Protein AF-A0A2D5QPL1-F1 (afdb_monomer)

pLDDT: mean 72.97, std 17.66, range [27.41, 97.31]

Solvent-accessible surface area (backbone atoms only — not comparable to full-atom values): 15697 Å² total; per-residue (Å²): 130,84,44,37,33,40,39,37,25,51,42,36,48,53,77,66,87,83,68,83,78,77,82,96,80,66,104,71,73,82,74,60,81,57,45,68,29,24,60,65,50,52,53,53,51,51,59,72,51,32,37,92,76,46,48,75,42,78,54,93,60,59,34,70,54,40,51,58,46,44,56,74,59,45,42,63,49,68,77,39,39,94,80,56,52,67,71,55,52,38,50,54,49,63,73,39,40,62,60,46,22,52,21,41,50,50,28,50,53,51,40,59,70,41,28,68,58,56,44,50,52,50,58,61,45,43,76,73,24,54,33,33,37,40,17,26,29,49,15,10,30,33,54,52,46,37,66,59,54,34,82,82,71,80,52,87,80,76,45,43,39,41,24,32,48,49,61,65,59,62,87,77,52,60,46,68,62,44,48,68,39,97,50,54,48,28,38,35,40,33,74,44,26,50,63,58,49,55,48,50,56,46,31,68,41,56,85,89,73,51,47,58,64,55,46,50,55,45,40,54,21,66,65,38,84,49,78,91,58,29,49,86,53,82,71,52,74,62,90,41,46,73,63,36,49,75,43,40,44,82,35,44,91,74,52,40,29,71,70,36,51,67,82,41,37,71,61,50,28,68,72,34,90,66,52,35,80,41,38,62,88,125

Structure (mmCIF, N/CA/C/O backbone):
data_AF-A0A2D5QPL1-F1
#
_entry.id   AF-A0A2D5QPL1-F1
#
loop_
_atom_site.group_PDB
_atom_site.id
_atom_site.type_symbol
_atom_site.label_atom_id
_atom_site.label_alt_id
_atom_site.label_comp_id
_atom_site.label_asym_id
_atom_site.label_entity_id
_atom_site.label_seq_id
_atom_site.pdbx_PDB_ins_code
_atom_site.Cartn_x
_atom_site.Cartn_y
_atom_site.Cartn_z
_atom_site.occupancy
_atom_site.B_iso_or_equiv
_atom_site.auth_seq_id
_atom_site.auth_comp_id
_atom_site.auth_asym_id
_atom_site.auth_atom_id
_atom_site.pdbx_PDB_model_num
ATOM 1 N N . MET A 1 1 ? -19.933 -7.355 21.917 1.00 58.44 1 MET A N 1
ATOM 2 C CA . MET A 1 1 ? -18.689 -7.274 21.119 1.00 58.44 1 MET A CA 1
ATOM 3 C C . MET A 1 1 ? -18.510 -5.831 20.665 1.00 58.44 1 MET A C 1
ATOM 5 O O . MET A 1 1 ? -19.526 -5.202 20.383 1.00 58.44 1 MET A O 1
ATOM 9 N N . SER A 1 2 ? -17.292 -5.269 20.669 1.00 73.38 2 SER A N 1
ATOM 10 C CA . SER A 1 2 ? -17.081 -3.942 20.067 1.00 73.38 2 SER A CA 1
ATOM 11 C C . SER A 1 2 ? -17.314 -4.055 18.561 1.00 73.38 2 SER A C 1
ATOM 13 O O . SER A 1 2 ? -16.876 -5.023 17.939 1.00 73.38 2 SER A O 1
ATOM 15 N N . ARG A 1 3 ? -18.060 -3.109 17.978 1.00 90.06 3 ARG A N 1
ATOM 16 C CA . ARG A 1 3 ? -18.222 -3.040 16.521 1.00 90.06 3 ARG A CA 1
ATOM 17 C C . ARG A 1 3 ? -16.852 -2.802 15.896 1.00 90.06 3 ARG A C 1
ATOM 19 O O . ARG A 1 3 ? -16.069 -2.024 16.439 1.00 90.06 3 ARG A O 1
ATOM 26 N N . LYS A 1 4 ? -16.573 -3.442 14.767 1.00 95.25 4 LYS A N 1
ATOM 27 C CA . LYS A 1 4 ? -15.305 -3.315 14.044 1.00 95.25 4 LYS A CA 1
ATOM 28 C C . LYS A 1 4 ? -15.584 -2.892 12.607 1.00 95.25 4 LYS A C 1
ATOM 30 O O . LYS A 1 4 ? -16.532 -3.379 11.997 1.00 95.25 4 LYS A O 1
ATOM 35 N N . THR A 1 5 ? -14.733 -2.024 12.079 1.00 96.69 5 THR A N 1
ATOM 36 C CA . THR A 1 5 ? -14.811 -1.537 10.699 1.00 96.69 5 THR A CA 1
ATOM 37 C C . THR A 1 5 ? -13.482 -1.784 10.003 1.00 96.69 5 THR A C 1
ATOM 39 O O . THR A 1 5 ? -12.439 -1.390 10.527 1.00 96.69 5 THR A O 1
ATOM 42 N N . LEU A 1 6 ? -13.510 -2.393 8.819 1.00 97.31 6 LEU A N 1
ATOM 43 C CA . LEU A 1 6 ? -12.360 -2.526 7.928 1.00 97.31 6 LEU A CA 1
ATOM 44 C C . LEU A 1 6 ? -12.509 -1.560 6.750 1.00 97.31 6 LEU A C 1
ATOM 46 O O . LEU A 1 6 ? -13.371 -1.740 5.896 1.00 97.31 6 LEU A O 1
ATOM 50 N N . ILE A 1 7 ? -11.638 -0.558 6.679 1.00 96.50 7 ILE A N 1
ATOM 51 C CA . ILE A 1 7 ? -11.530 0.359 5.543 1.00 96.50 7 ILE A CA 1
ATOM 52 C C . ILE A 1 7 ? -10.449 -0.166 4.596 1.00 96.50 7 ILE A C 1
ATOM 54 O O . ILE A 1 7 ? -9.279 -0.264 4.966 1.00 96.50 7 ILE A O 1
ATOM 58 N N . ILE A 1 8 ? -10.833 -0.474 3.364 1.00 93.62 8 ILE A N 1
ATOM 59 C CA . ILE A 1 8 ? -9.946 -0.910 2.289 1.00 93.62 8 ILE A CA 1
ATOM 60 C C . ILE A 1 8 ? -9.573 0.302 1.441 1.00 93.62 8 ILE A C 1
ATOM 62 O O . ILE A 1 8 ? -10.439 1.024 0.954 1.00 93.62 8 ILE A O 1
ATOM 66 N N . VAL A 1 9 ? -8.278 0.499 1.236 1.00 91.19 9 VAL A N 1
ATOM 67 C CA . VAL A 1 9 ? -7.695 1.568 0.428 1.00 91.19 9 VAL A CA 1
ATOM 68 C C . VAL A 1 9 ? -6.895 0.901 -0.701 1.00 91.19 9 VAL A C 1
ATOM 70 O O . VAL A 1 9 ? -5.691 0.664 -0.557 1.00 91.19 9 VAL A O 1
ATOM 73 N N . PRO A 1 10 ? -7.552 0.503 -1.806 1.00 83.44 10 PRO A N 1
ATOM 74 C CA . PRO A 1 10 ? -6.892 -0.223 -2.889 1.00 83.44 10 PRO A CA 1
ATOM 75 C C . PRO A 1 10 ? -5.855 0.658 -3.591 1.00 83.44 10 PRO A C 1
ATOM 77 O O . PRO A 1 10 ? -5.952 1.879 -3.566 1.00 83.44 10 PRO A O 1
ATOM 80 N N . GLY A 1 11 ? -4.854 0.047 -4.220 1.00 72.50 11 GLY A N 1
ATOM 81 C CA . GLY A 1 11 ? -3.752 0.771 -4.856 1.00 72.50 11 GLY A CA 1
ATOM 82 C C . GLY A 1 11 ? -4.087 1.499 -6.151 1.00 72.50 11 GLY A C 1
ATOM 83 O O . GLY A 1 11 ? -3.441 2.489 -6.480 1.00 72.50 11 GLY A O 1
ATOM 84 N N . PHE A 1 12 ? -5.082 1.002 -6.878 1.00 65.31 12 PHE A N 1
ATOM 85 C CA . PHE A 1 12 ? -5.488 1.488 -8.191 1.00 65.31 12 PHE A CA 1
ATOM 86 C C . PHE A 1 12 ? -7.001 1.284 -8.328 1.00 65.31 12 PHE A C 1
ATOM 88 O O . PHE A 1 12 ? -7.504 0.249 -7.890 1.00 65.31 12 PHE A O 1
ATOM 95 N N . LEU A 1 13 ? -7.725 2.235 -8.933 1.00 48.72 13 LEU A N 1
ATOM 96 C CA . LEU A 1 13 ? -9.108 1.997 -9.368 1.00 48.72 13 LEU A CA 1
ATOM 97 C C . LEU A 1 13 ? -9.137 1.797 -10.862 1.00 48.72 13 LEU A C 1
ATOM 99 O O . LEU A 1 13 ? -9.086 2.760 -11.621 1.00 48.72 13 LEU A O 1
ATOM 103 N N . THR A 1 14 ? -9.369 0.575 -11.296 1.00 40.41 14 THR A N 1
ATOM 104 C CA . THR A 1 14 ? -10.109 0.448 -12.543 1.00 40.41 14 THR A CA 1
ATOM 105 C C . THR A 1 14 ? -11.599 0.557 -12.215 1.00 40.41 14 THR A C 1
ATOM 107 O O . THR A 1 14 ? -12.176 -0.277 -11.525 1.00 40.41 14 THR A O 1
ATOM 110 N N . GLU A 1 15 ? -12.247 1.612 -12.698 1.00 34.47 15 GLU A N 1
ATOM 111 C CA . GLU A 1 15 ? -13.446 1.361 -13.490 1.00 34.47 15 GLU A CA 1
ATOM 112 C C . GLU A 1 15 ? -12.952 1.280 -14.934 1.00 34.47 15 GLU A C 1
ATOM 114 O O . GLU A 1 15 ? -12.502 2.292 -15.476 1.00 34.47 15 GLU A O 1
ATOM 119 N N . PRO A 1 16 ? -12.950 0.100 -15.573 1.00 39.59 16 PRO A N 1
ATOM 120 C CA . PRO A 1 16 ? -12.594 0.014 -16.974 1.00 39.59 16 PRO A CA 1
ATOM 121 C C . PRO A 1 16 ? -13.792 0.512 -17.780 1.00 39.59 16 PRO A C 1
ATOM 123 O O . PRO A 1 16 ? -14.582 -0.284 -18.277 1.00 39.59 16 PRO A O 1
ATOM 126 N N . HIS A 1 17 ? -13.949 1.825 -17.930 1.00 35.84 17 HIS A N 1
ATOM 127 C CA . HIS A 1 17 ? -14.998 2.352 -18.804 1.00 35.84 17 HIS A CA 1
ATOM 128 C C . HIS A 1 17 ? -14.656 2.289 -20.302 1.00 35.84 17 HIS A C 1
ATOM 130 O O . HIS A 1 17 ? -15.452 2.739 -21.120 1.00 35.84 17 HIS A O 1
ATOM 136 N N . SER A 1 18 ? -13.546 1.660 -20.707 1.00 34.00 18 SER A N 1
ATOM 137 C CA . SER A 1 18 ? -13.202 1.556 -22.136 1.00 34.00 18 SER A CA 1
ATOM 138 C C . SER A 1 18 ? -12.524 0.264 -22.607 1.00 34.00 18 SER A C 1
ATOM 140 O O . SER A 1 18 ? -12.326 0.122 -23.809 1.00 34.00 18 SER A O 1
ATOM 142 N N . LEU A 1 19 ? -12.224 -0.713 -21.738 1.00 39.88 19 LEU A N 1
ATOM 143 C CA . LEU A 1 19 ? -11.554 -1.962 -22.163 1.00 39.88 19 LEU A CA 1
ATOM 144 C C . LEU A 1 19 ? -12.317 -3.257 -21.827 1.00 39.88 19 LEU A C 1
ATOM 146 O O . LEU A 1 19 ? -11.930 -4.326 -22.286 1.00 39.88 19 LEU A O 1
ATOM 150 N N . ALA A 1 20 ? -13.458 -3.179 -21.132 1.00 35.12 20 ALA A N 1
ATOM 151 C CA . ALA A 1 20 ? -14.339 -4.322 -20.856 1.00 35.12 20 ALA A CA 1
ATOM 152 C C . ALA A 1 20 ? -15.279 -4.673 -22.033 1.00 35.12 20 ALA A C 1
ATOM 154 O O . ALA A 1 20 ? -16.465 -4.950 -21.851 1.00 35.12 20 ALA A O 1
ATOM 155 N N . ARG A 1 21 ? -14.759 -4.652 -23.263 1.00 35.97 21 ARG A N 1
ATOM 156 C CA . ARG A 1 21 ? -15.400 -5.276 -24.427 1.00 35.97 21 ARG A CA 1
ATOM 157 C C . ARG A 1 21 ? -14.353 -6.026 -25.233 1.00 35.97 21 ARG A C 1
ATOM 159 O O . ARG A 1 21 ? -13.957 -5.575 -26.299 1.00 35.97 21 ARG A O 1
ATOM 166 N N . GLN A 1 22 ? -13.945 -7.179 -24.722 1.00 33.78 22 GLN A N 1
ATOM 167 C CA . GLN A 1 22 ? -13.565 -8.305 -25.566 1.00 33.78 22 GLN A CA 1
ATOM 168 C C . GLN A 1 22 ? -13.779 -9.604 -24.776 1.00 33.78 22 GLN A C 1
ATOM 170 O O . GLN A 1 22 ? -13.027 -9.933 -23.870 1.00 33.78 22 GLN A O 1
ATOM 175 N N . GLU A 1 23 ? -14.895 -10.253 -25.120 1.00 32.78 23 GLU A N 1
ATOM 176 C CA . GLU A 1 23 ? -15.191 -11.685 -24.980 1.00 32.78 23 GLU A CA 1
ATOM 177 C C . GLU A 1 23 ? -15.197 -12.282 -23.560 1.00 32.78 23 GLU A C 1
ATOM 179 O O . GLU A 1 23 ? -14.262 -12.926 -23.093 1.00 32.78 23 GLU A O 1
ATOM 184 N N . GLN A 1 24 ? -16.354 -12.138 -22.906 1.00 38.09 24 GLN A N 1
ATOM 185 C CA . GLN A 1 24 ? -16.823 -13.082 -21.894 1.00 38.09 24 GLN A CA 1
ATOM 186 C C . GLN A 1 24 ? -17.365 -14.326 -22.602 1.00 38.09 24 GLN A C 1
ATOM 188 O O . GLN A 1 24 ? -18.513 -14.317 -23.021 1.00 38.09 24 GLN A O 1
ATOM 193 N N . ASP A 1 25 ? -16.540 -15.358 -22.758 1.00 35.56 25 ASP A N 1
ATOM 194 C CA . ASP A 1 25 ? -16.996 -16.750 -22.872 1.00 35.56 25 ASP A CA 1
ATOM 195 C C . ASP A 1 25 ? -15.795 -17.698 -22.774 1.00 35.56 25 ASP A C 1
ATOM 197 O O . ASP A 1 25 ? -15.235 -18.160 -23.761 1.00 35.56 25 ASP A O 1
ATOM 201 N N . SER A 1 26 ? -15.364 -18.005 -21.551 1.00 29.00 26 SER A N 1
ATOM 202 C CA . SER A 1 26 ? -14.881 -19.353 -21.243 1.00 29.00 26 SER A CA 1
ATOM 203 C C . SER A 1 26 ? -14.828 -19.554 -19.735 1.00 29.00 26 SER A C 1
ATOM 205 O O . SER A 1 26 ? -14.417 -18.676 -18.976 1.00 29.00 26 SER A O 1
ATOM 207 N N . ALA A 1 27 ? -15.207 -20.752 -19.302 1.00 29.81 27 ALA A N 1
ATOM 208 C CA . ALA A 1 27 ? -15.080 -21.266 -17.942 1.00 29.81 27 ALA A CA 1
ATOM 209 C C . ALA A 1 27 ? -13.602 -21.503 -17.524 1.00 29.81 27 ALA A C 1
ATOM 211 O O . ALA A 1 27 ? -13.273 -22.502 -16.891 1.00 29.81 27 ALA A O 1
ATOM 212 N N . MET A 1 28 ? -12.710 -20.578 -17.895 1.00 27.41 28 MET A N 1
ATOM 213 C CA . MET A 1 28 ? -11.261 -20.550 -17.665 1.00 27.41 28 MET A CA 1
ATOM 214 C C . MET A 1 28 ? -10.780 -19.126 -17.295 1.00 27.41 28 MET A C 1
ATOM 216 O O . MET A 1 28 ? -9.654 -18.746 -17.596 1.00 27.41 28 MET A O 1
ATOM 220 N N . SER A 1 29 ? -11.588 -18.313 -16.599 1.00 31.11 29 SER A N 1
ATOM 221 C CA . SER A 1 29 ? -11.169 -16.990 -16.087 1.00 31.11 29 SER A CA 1
ATOM 222 C C . SER A 1 29 ? -10.381 -17.075 -14.766 1.00 31.11 29 SER A C 1
ATOM 224 O O . SER A 1 29 ? -10.584 -16.279 -13.843 1.00 31.11 29 SER A O 1
ATOM 226 N N . CYS A 1 30 ? -9.510 -18.076 -14.626 1.00 32.34 30 CYS A N 1
ATOM 227 C CA . CYS A 1 30 ? -8.610 -18.174 -13.484 1.00 32.34 30 CYS A CA 1
ATOM 228 C C . CYS A 1 30 ? -7.553 -17.067 -13.590 1.00 32.34 30 CYS A C 1
ATOM 230 O O . CYS A 1 30 ? -6.583 -17.195 -14.331 1.00 32.34 30 CYS A O 1
ATOM 232 N N . LEU A 1 31 ? -7.772 -16.013 -12.797 1.00 33.47 31 LEU A N 1
ATOM 233 C CA . LEU A 1 31 ? -6.908 -14.851 -12.573 1.00 33.47 31 LEU A CA 1
ATOM 234 C C . LEU A 1 31 ? -6.801 -13.905 -13.777 1.00 33.47 31 LEU A C 1
ATOM 236 O O . LEU A 1 31 ? -5.769 -13.820 -14.437 1.00 33.47 31 LEU A O 1
ATOM 240 N N . ASP A 1 32 ? -7.858 -13.117 -13.993 1.00 37.50 32 ASP A N 1
ATOM 241 C CA . ASP A 1 32 ? -7.715 -11.836 -14.684 1.00 37.50 32 ASP A CA 1
ATOM 242 C C . ASP A 1 32 ? -6.703 -10.965 -13.897 1.00 37.50 32 ASP A C 1
ATOM 244 O O . ASP A 1 32 ? -6.951 -10.655 -12.723 1.00 37.50 32 ASP A O 1
ATOM 248 N N . PRO A 1 33 ? -5.556 -10.569 -14.486 1.00 39.06 33 PRO A N 1
ATOM 249 C CA . PRO A 1 33 ? -4.579 -9.697 -13.834 1.00 39.06 33 PRO A CA 1
ATOM 250 C C . PRO A 1 33 ? -5.156 -8.323 -13.439 1.00 39.06 33 PRO A C 1
ATOM 252 O O . PRO A 1 33 ? -4.523 -7.611 -12.656 1.00 39.06 33 PRO A O 1
ATOM 255 N N . SER A 1 34 ? -6.354 -7.959 -13.917 1.00 45.25 34 SER A N 1
ATOM 256 C CA . SER A 1 34 ? -7.093 -6.756 -13.518 1.00 45.25 34 SER A CA 1
ATOM 257 C C . SER A 1 34 ? -7.744 -6.851 -12.130 1.00 45.25 34 SER A C 1
ATOM 259 O O . SER A 1 34 ? -8.009 -5.818 -11.521 1.00 45.25 34 SER A O 1
ATOM 261 N N . ALA A 1 35 ? -7.941 -8.052 -11.568 1.00 46.72 35 ALA A N 1
ATOM 262 C CA . ALA A 1 35 ? -8.688 -8.228 -10.318 1.00 46.72 35 ALA A CA 1
ATOM 263 C C . ALA A 1 35 ? -8.026 -7.543 -9.106 1.00 46.72 35 ALA A C 1
ATOM 265 O O . ALA A 1 35 ? -8.712 -7.013 -8.241 1.00 46.72 35 ALA A O 1
ATOM 266 N N . VAL A 1 36 ? -6.691 -7.470 -9.045 1.00 48.09 36 VAL A N 1
ATOM 267 C CA . VAL A 1 36 ? -5.986 -6.724 -7.974 1.00 48.09 36 VAL A CA 1
ATOM 268 C C . VAL A 1 36 ? -6.129 -5.207 -8.127 1.00 48.09 36 VAL A C 1
ATOM 270 O O . VAL A 1 36 ? -5.947 -4.466 -7.163 1.00 48.09 36 VAL A O 1
ATOM 273 N N . LEU A 1 37 ? -6.504 -4.747 -9.318 1.00 54.81 37 LEU A N 1
ATOM 274 C CA . LEU A 1 37 ? -6.798 -3.352 -9.645 1.00 54.81 37 LEU A CA 1
ATOM 275 C C . LEU A 1 37 ? -8.315 -3.069 -9.632 1.00 54.81 37 LEU A C 1
ATOM 277 O O . LEU A 1 37 ? -8.730 -1.936 -9.890 1.00 54.81 37 LEU A O 1
ATOM 281 N N . ASP A 1 38 ? -9.149 -4.081 -9.361 1.00 65.12 38 ASP A N 1
ATOM 282 C CA . ASP A 1 38 ? -10.604 -3.966 -9.266 1.00 65.12 38 ASP A CA 1
ATOM 283 C C . ASP A 1 38 ? -11.023 -3.876 -7.795 1.00 65.12 38 ASP A C 1
ATOM 285 O O . ASP A 1 38 ? -10.938 -4.833 -7.019 1.00 65.12 38 ASP A O 1
ATOM 289 N N . ARG A 1 39 ? -11.558 -2.715 -7.412 1.00 68.00 39 ARG A N 1
ATOM 290 C CA . ARG A 1 39 ? -12.096 -2.467 -6.067 1.00 68.00 39 ARG A CA 1
ATOM 291 C C . ARG A 1 39 ? -13.148 -3.497 -5.635 1.00 68.00 39 ARG A C 1
ATOM 293 O O . ARG A 1 39 ? -13.270 -3.792 -4.448 1.00 68.00 39 ARG A O 1
ATOM 300 N N . ARG A 1 40 ? -13.922 -4.045 -6.578 1.00 71.94 40 ARG A N 1
ATOM 301 C CA . ARG A 1 40 ? -14.974 -5.033 -6.303 1.00 71.94 40 ARG A CA 1
ATOM 302 C C . ARG A 1 40 ? -14.365 -6.354 -5.868 1.00 71.94 40 ARG A C 1
ATOM 304 O O . ARG A 1 40 ? -14.875 -6.962 -4.936 1.00 71.94 40 ARG A O 1
ATOM 311 N N . ALA A 1 41 ? -13.260 -6.766 -6.486 1.00 75.94 41 ALA A N 1
ATOM 312 C CA . ALA A 1 41 ? -12.562 -7.984 -6.095 1.00 75.94 41 ALA A CA 1
ATOM 313 C C . ALA A 1 41 ? -12.005 -7.863 -4.669 1.00 75.94 41 ALA A C 1
ATOM 315 O O . ALA A 1 41 ? -12.174 -8.780 -3.869 1.00 75.94 41 ALA A O 1
ATOM 316 N N . TRP A 1 42 ? -11.435 -6.706 -4.314 1.00 83.44 42 TRP A N 1
ATOM 317 C CA . TRP A 1 42 ? -11.016 -6.422 -2.939 1.00 83.44 42 TRP A CA 1
ATOM 318 C C . TRP A 1 42 ? -12.181 -6.503 -1.952 1.00 83.44 42 TRP A C 1
ATOM 320 O O . TRP A 1 42 ? -12.083 -7.219 -0.959 1.00 83.44 42 TRP A O 1
ATOM 330 N N . LEU A 1 43 ? -13.297 -5.827 -2.236 1.00 83.75 43 LEU A N 1
ATOM 331 C CA . LEU A 1 43 ? -14.493 -5.891 -1.392 1.00 83.75 43 LEU A CA 1
ATOM 332 C C . LEU A 1 43 ? -14.998 -7.324 -1.209 1.00 83.75 43 LEU A C 1
ATOM 334 O O . LEU A 1 43 ? -15.282 -7.724 -0.085 1.00 83.75 43 LEU A O 1
ATOM 338 N N . VAL A 1 44 ? -15.102 -8.101 -2.289 1.00 85.19 44 VAL A N 1
ATOM 339 C CA . VAL A 1 44 ? -15.572 -9.493 -2.233 1.00 85.19 44 VAL A CA 1
ATOM 340 C C . VAL A 1 44 ? -14.651 -10.340 -1.360 1.00 85.19 44 VAL A C 1
ATOM 342 O O . VAL A 1 44 ? -15.130 -11.012 -0.450 1.00 85.19 44 VAL A O 1
ATOM 345 N N . VAL A 1 45 ? -13.338 -10.273 -1.585 1.00 88.19 45 VAL A N 1
ATOM 346 C CA . VAL A 1 45 ? -12.365 -11.070 -0.824 1.00 88.19 45 VAL A CA 1
ATOM 347 C C . VAL A 1 45 ? -12.362 -10.683 0.652 1.00 88.19 45 VAL A C 1
ATOM 349 O O . VAL A 1 45 ? -12.387 -11.563 1.507 1.00 88.19 45 VAL A O 1
ATOM 352 N N . MET A 1 46 ? -12.373 -9.389 0.982 1.00 91.69 46 MET A N 1
ATOM 353 C CA . MET A 1 46 ? -12.354 -8.972 2.388 1.00 91.69 46 MET A CA 1
ATOM 354 C C . MET A 1 46 ? -13.653 -9.328 3.114 1.00 91.69 46 MET A C 1
ATOM 356 O O . MET A 1 46 ? -13.582 -9.780 4.253 1.00 91.69 46 MET A O 1
ATOM 360 N N . ASN A 1 47 ? -14.811 -9.210 2.455 1.00 89.25 47 ASN A N 1
ATOM 361 C CA . ASN A 1 47 ? -16.086 -9.674 3.015 1.00 89.25 47 ASN A CA 1
ATOM 362 C C . ASN A 1 47 ? -16.090 -11.187 3.274 1.00 89.25 47 ASN A C 1
ATOM 364 O O . ASN A 1 47 ? -16.633 -11.624 4.278 1.00 89.25 47 ASN A O 1
ATOM 368 N N . GLN A 1 48 ? -15.465 -11.988 2.407 1.00 90.38 48 GLN A N 1
ATOM 369 C CA . GLN A 1 48 ? -15.352 -13.439 2.609 1.00 90.38 48 GLN A CA 1
ATOM 370 C C . GLN A 1 48 ? -14.392 -13.819 3.742 1.00 90.38 48 GLN A C 1
ATOM 372 O O . GLN A 1 48 ? -14.557 -14.864 4.367 1.00 90.38 48 GLN A O 1
ATOM 377 N N . LEU A 1 49 ? -13.356 -13.010 3.976 1.00 90.62 49 LEU A N 1
ATOM 378 C CA . LEU A 1 49 ? -12.359 -13.273 5.011 1.00 90.62 49 LEU A CA 1
ATOM 379 C C . LEU A 1 49 ? -12.807 -12.818 6.400 1.00 90.62 49 LEU A C 1
ATOM 381 O O . LEU A 1 49 ? -12.335 -13.377 7.387 1.00 90.62 49 LEU A O 1
ATOM 385 N N . CYS A 1 50 ? -13.654 -11.795 6.486 1.00 92.19 50 CYS A N 1
ATOM 386 C CA . CYS A 1 50 ? -14.047 -11.177 7.747 1.00 92.19 50 CYS A CA 1
ATOM 387 C C . CYS A 1 50 ? -15.264 -11.863 8.395 1.00 92.19 50 CYS A C 1
ATOM 389 O O . CYS A 1 50 ? -16.049 -12.521 7.718 1.00 92.19 50 CYS A O 1
ATOM 391 N N . HIS A 1 51 ? -15.452 -11.687 9.710 1.00 89.31 51 HIS A N 1
ATOM 392 C CA . HIS A 1 51 ? -16.732 -12.013 10.351 1.00 89.31 51 HIS A CA 1
ATOM 393 C C . HIS A 1 51 ? -17.879 -11.211 9.718 1.00 89.31 51 HIS A C 1
ATOM 395 O O . HIS A 1 51 ? -17.686 -10.066 9.310 1.00 89.31 51 HIS A O 1
ATOM 401 N N . GLU A 1 52 ? -19.092 -11.764 9.756 1.00 85.88 52 GLU A N 1
ATOM 402 C CA . GLU A 1 52 ? -20.303 -11.088 9.265 1.00 85.88 52 GLU A CA 1
ATOM 403 C C . GLU A 1 52 ? -20.603 -9.768 10.006 1.00 85.88 52 GLU A C 1
ATOM 405 O O . GLU A 1 52 ? -21.192 -8.856 9.434 1.00 85.88 52 GLU A O 1
ATOM 410 N N . ASP A 1 53 ? -20.135 -9.630 11.252 1.00 88.38 53 ASP A N 1
ATOM 411 C CA . ASP A 1 53 ? -20.307 -8.428 12.080 1.00 88.38 53 ASP A CA 1
ATOM 412 C C . ASP A 1 53 ? -19.289 -7.302 11.782 1.00 88.38 53 ASP A C 1
ATOM 414 O O . ASP A 1 53 ? -19.302 -6.260 12.450 1.00 88.38 53 ASP A O 1
ATOM 418 N N . ILE A 1 54 ? -18.367 -7.498 10.829 1.00 93.19 54 ILE A N 1
ATOM 419 C CA . ILE A 1 54 ? -17.395 -6.474 10.416 1.00 93.19 54 ILE A CA 1
ATOM 420 C C . ILE A 1 54 ? -17.993 -5.619 9.300 1.00 93.19 54 ILE A C 1
ATOM 422 O O . ILE A 1 54 ? -18.313 -6.115 8.223 1.00 93.19 54 ILE A O 1
ATOM 426 N N . GLU A 1 55 ? -18.055 -4.303 9.505 1.00 95.38 55 GLU A N 1
ATOM 427 C CA . GLU A 1 55 ? -18.380 -3.380 8.417 1.00 95.38 55 GLU A CA 1
ATOM 428 C C . GLU A 1 55 ? -17.165 -3.240 7.488 1.00 95.38 55 GLU A C 1
ATOM 430 O O . GLU A 1 55 ? -16.142 -2.671 7.875 1.00 95.38 55 GLU A O 1
ATOM 435 N N . VAL A 1 56 ? -17.260 -3.744 6.256 1.00 94.25 56 VAL A N 1
ATOM 436 C CA . VAL A 1 56 ? -16.205 -3.601 5.243 1.00 94.25 56 VAL A CA 1
ATOM 437 C C . VAL A 1 56 ? -16.533 -2.437 4.308 1.00 94.25 56 VAL A C 1
ATOM 439 O O . VAL A 1 56 ? -17.538 -2.445 3.600 1.00 94.25 56 VAL A O 1
ATOM 442 N N . ILE A 1 57 ? -15.656 -1.437 4.276 1.00 92.31 57 ILE A N 1
ATOM 443 C CA . ILE A 1 57 ? -15.823 -0.199 3.510 1.00 92.31 57 ILE A CA 1
ATOM 444 C C . ILE A 1 57 ? -14.698 -0.088 2.493 1.00 92.31 57 ILE A C 1
ATOM 446 O O . ILE A 1 57 ? -13.530 -0.212 2.843 1.00 92.31 57 ILE A O 1
ATOM 450 N N . ASN A 1 58 ? -15.024 0.228 1.243 1.00 89.50 58 ASN A N 1
ATOM 451 C CA . ASN A 1 58 ? -14.020 0.611 0.255 1.00 89.50 58 ASN A CA 1
ATOM 452 C C . ASN A 1 58 ? -13.872 2.134 0.204 1.00 89.50 58 ASN A C 1
ATOM 454 O O . ASN A 1 58 ? -14.858 2.841 -0.008 1.00 89.50 58 ASN A O 1
ATOM 458 N N . PHE A 1 59 ? -12.647 2.633 0.345 1.00 87.19 59 PHE A N 1
ATOM 459 C CA . PHE A 1 59 ? -12.334 4.046 0.184 1.00 87.19 59 PHE A CA 1
ATOM 460 C C . PHE A 1 59 ? -12.229 4.393 -1.314 1.00 87.19 59 PHE A C 1
ATOM 462 O O . PHE A 1 59 ? -11.375 3.840 -2.016 1.00 87.19 59 PHE A O 1
ATOM 469 N N . PRO A 1 60 ? -13.094 5.277 -1.840 1.00 77.25 60 PRO A N 1
ATOM 470 C CA . PRO A 1 60 ? -13.185 5.525 -3.274 1.00 77.25 60 PRO A CA 1
ATOM 471 C C . PRO A 1 60 ? -12.114 6.526 -3.734 1.00 77.25 60 PRO A C 1
ATOM 473 O O . PRO A 1 60 ? -12.366 7.726 -3.793 1.00 77.25 60 PRO A O 1
ATOM 476 N N . TRP A 1 61 ? -10.921 6.041 -4.084 1.00 76.75 61 TRP A N 1
ATOM 477 C CA . TRP A 1 61 ? -9.840 6.880 -4.621 1.00 76.75 61 TRP A CA 1
ATOM 478 C C . TRP A 1 61 ? -9.057 6.166 -5.729 1.00 76.75 61 TRP A C 1
ATOM 480 O O . TRP A 1 61 ? -8.731 5.000 -5.547 1.00 76.75 61 TRP A O 1
ATOM 490 N N . ALA A 1 62 ? -8.753 6.846 -6.845 1.00 68.69 62 ALA A N 1
ATOM 491 C CA . ALA A 1 62 ? -7.928 6.353 -7.961 1.00 68.69 62 ALA A CA 1
ATOM 492 C C . ALA A 1 62 ? -6.811 7.342 -8.258 1.00 68.69 62 ALA A C 1
ATOM 494 O O . ALA A 1 62 ? -7.022 8.542 -8.094 1.00 68.69 62 ALA A O 1
ATOM 495 N N . SER A 1 63 ? -5.734 6.860 -8.879 1.00 70.25 63 SER A N 1
ATOM 496 C CA . SER A 1 63 ? -4.968 7.703 -9.794 1.00 70.25 63 SER A CA 1
ATOM 497 C C . SER A 1 63 ? -5.289 7.338 -11.240 1.00 70.25 63 SER A C 1
ATOM 499 O O . SER A 1 63 ? -5.110 6.185 -11.630 1.00 70.25 63 SER A O 1
ATOM 501 N N . GLN A 1 64 ? -5.762 8.301 -12.034 1.00 64.44 64 GLN A N 1
ATOM 502 C CA . GLN A 1 64 ? -6.046 8.072 -13.457 1.00 64.44 64 GLN A CA 1
ATOM 503 C C . GLN A 1 64 ? -4.748 7.978 -14.269 1.00 64.44 64 GLN A C 1
ATOM 505 O O . GLN A 1 64 ? -4.595 7.074 -15.091 1.00 64.44 64 GLN A O 1
ATOM 510 N N . SER A 1 65 ? -3.775 8.844 -13.972 1.00 61.69 65 SER A N 1
ATOM 511 C CA . SER A 1 65 ? -2.518 8.952 -14.721 1.00 61.69 65 SER A CA 1
ATOM 512 C C . SER A 1 65 ? -1.675 7.676 -14.676 1.00 61.69 65 SER A C 1
ATOM 514 O O . SER A 1 65 ? -1.096 7.266 -15.683 1.00 61.69 65 SER A O 1
ATOM 516 N N . LEU A 1 66 ? -1.596 7.017 -13.518 1.00 64.12 66 LEU A N 1
ATOM 517 C CA . LEU A 1 66 ? -0.726 5.855 -13.355 1.00 64.12 66 LEU A CA 1
ATOM 518 C C . LEU A 1 66 ? -1.322 4.570 -13.939 1.00 64.12 66 LEU A C 1
ATOM 520 O O . LEU A 1 66 ? -0.570 3.699 -14.370 1.00 64.12 66 LEU A O 1
ATOM 524 N N . ILE A 1 67 ? -2.651 4.458 -13.985 1.00 60.03 67 ILE A N 1
ATOM 525 C CA . ILE A 1 67 ? -3.360 3.276 -14.495 1.00 60.03 67 ILE A CA 1
ATOM 526 C C . ILE A 1 67 ? -3.186 3.139 -16.003 1.00 60.03 67 ILE A C 1
ATOM 528 O O . ILE A 1 67 ? -2.824 2.066 -16.492 1.00 60.03 67 ILE A O 1
ATOM 532 N N . GLU A 1 68 ? -3.386 4.232 -16.735 1.00 59.09 68 GLU A N 1
ATOM 533 C CA . GLU A 1 68 ? -3.248 4.259 -18.192 1.00 59.09 68 GLU A CA 1
ATOM 534 C C . GLU A 1 68 ? -1.823 3.910 -18.625 1.00 59.09 68 GLU A C 1
ATOM 536 O O . GLU A 1 68 ? -1.598 3.132 -19.556 1.00 59.09 68 GLU A O 1
ATOM 541 N N . LEU A 1 69 ? -0.839 4.432 -17.900 1.00 62.47 69 LEU A N 1
ATOM 542 C CA . LEU A 1 69 ? 0.566 4.202 -18.177 1.00 62.47 69 LEU A CA 1
ATOM 543 C C . LEU A 1 69 ? 1.019 2.776 -17.819 1.00 62.47 69 LEU A C 1
ATOM 545 O O . LEU A 1 69 ? 1.697 2.127 -18.619 1.00 62.47 69 LEU A O 1
ATOM 549 N N . LEU A 1 70 ? 0.653 2.268 -16.638 1.00 61.38 70 LEU A N 1
ATOM 550 C CA . LEU A 1 70 ? 0.968 0.899 -16.211 1.00 61.38 70 LEU A CA 1
ATOM 551 C C . LEU A 1 70 ? 0.516 -0.125 -17.251 1.00 61.38 70 LEU A C 1
ATOM 553 O O . LEU A 1 70 ? 1.282 -1.015 -17.633 1.00 61.38 70 LEU A O 1
ATOM 557 N N . TRP A 1 71 ? -0.716 0.037 -17.728 1.00 58.16 71 TRP A N 1
ATOM 558 C CA . TRP A 1 71 ? -1.333 -0.881 -18.672 1.00 58.16 71 TRP A CA 1
ATOM 559 C C . TRP A 1 71 ? -0.742 -0.761 -20.079 1.00 58.16 71 TRP A C 1
ATOM 561 O O . TRP A 1 71 ? -0.403 -1.772 -20.694 1.00 58.16 71 TRP A O 1
ATOM 571 N N . SER A 1 72 ? -0.563 0.466 -20.577 1.00 60.88 72 SER A N 1
ATOM 572 C CA . SER A 1 72 ? -0.068 0.714 -21.939 1.00 60.88 72 SER A CA 1
ATOM 573 C C . SER A 1 72 ? 1.425 0.429 -22.116 1.00 60.88 72 SER A C 1
ATOM 575 O O . SER A 1 72 ? 1.851 0.036 -23.201 1.00 60.88 72 SER A O 1
ATOM 577 N N . THR A 1 73 ? 2.224 0.606 -21.061 1.00 60.62 73 THR A N 1
ATOM 578 C CA . THR A 1 73 ? 3.690 0.617 -21.160 1.00 60.62 73 THR A CA 1
ATOM 579 C C . THR A 1 73 ? 4.329 -0.600 -20.497 1.00 60.62 73 THR A C 1
ATOM 581 O O . THR A 1 73 ? 5.179 -1.263 -21.091 1.00 60.62 73 THR A O 1
ATOM 584 N N . LEU A 1 74 ? 3.934 -0.923 -19.263 1.00 59.84 74 LEU A N 1
ATOM 585 C CA . LEU A 1 74 ? 4.601 -1.960 -18.469 1.00 59.84 74 LEU A CA 1
ATOM 586 C C . LEU A 1 74 ? 3.923 -3.320 -18.579 1.00 59.84 74 LEU A C 1
ATOM 588 O O . LEU A 1 74 ? 4.618 -4.327 -18.489 1.00 59.84 74 LEU A O 1
ATOM 592 N N . GLY A 1 75 ? 2.618 -3.368 -18.853 1.00 61.56 75 GLY A N 1
ATOM 593 C CA . GLY A 1 75 ? 1.883 -4.607 -19.129 1.00 61.56 75 GLY A CA 1
ATOM 594 C C . GLY A 1 75 ? 2.562 -5.493 -20.188 1.00 61.56 75 GLY A C 1
ATOM 595 O O . GLY A 1 75 ? 2.866 -6.652 -19.892 1.00 61.56 75 GLY A O 1
ATOM 596 N N . PRO A 1 76 ? 2.902 -4.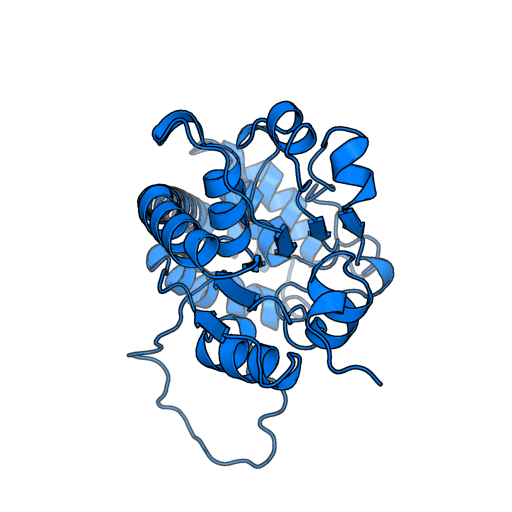968 -21.384 1.00 62.78 76 PRO A N 1
ATOM 597 C CA . PRO A 1 76 ? 3.609 -5.732 -22.416 1.00 62.78 76 PRO A CA 1
ATOM 598 C C . PRO A 1 76 ? 5.013 -6.197 -21.997 1.00 62.78 76 PRO A C 1
ATOM 600 O O . PRO A 1 76 ? 5.424 -7.307 -22.340 1.00 62.78 76 PRO A O 1
ATOM 603 N N . ILE A 1 77 ? 5.745 -5.370 -21.238 1.00 61.12 77 ILE A N 1
ATOM 604 C CA . ILE A 1 77 ? 7.103 -5.675 -20.761 1.00 61.12 77 ILE A CA 1
ATOM 605 C C . ILE A 1 77 ? 7.058 -6.765 -19.687 1.00 61.12 77 ILE A C 1
ATOM 607 O O . ILE A 1 77 ? 7.808 -7.734 -19.764 1.00 61.12 77 ILE A O 1
ATOM 611 N N . LEU A 1 78 ? 6.159 -6.649 -18.710 1.00 56.62 78 LEU A N 1
ATOM 612 C CA . LEU A 1 78 ? 5.996 -7.605 -17.615 1.00 56.62 78 LEU A CA 1
ATOM 613 C C . LEU A 1 78 ? 5.435 -8.940 -18.113 1.00 56.62 78 LEU A C 1
ATOM 615 O O . LEU A 1 78 ? 5.974 -9.992 -17.767 1.00 56.62 78 LEU A O 1
ATOM 619 N N . GLY A 1 79 ? 4.418 -8.898 -18.979 1.00 55.84 79 GLY A N 1
ATOM 620 C CA . GLY A 1 79 ? 3.738 -10.082 -19.507 1.00 55.84 79 GLY A CA 1
ATOM 621 C C . GLY A 1 79 ? 4.572 -10.920 -20.481 1.00 55.84 79 GLY A C 1
ATOM 622 O O . GLY A 1 79 ? 4.312 -12.111 -20.627 1.00 55.84 79 GLY A O 1
ATOM 623 N N . ARG A 1 80 ? 5.588 -10.335 -21.136 1.00 60.31 80 ARG A N 1
ATOM 624 C CA . ARG A 1 80 ? 6.447 -11.031 -22.120 1.00 60.31 80 ARG A CA 1
ATOM 625 C C . ARG A 1 80 ? 7.944 -10.943 -21.827 1.00 60.31 80 ARG A C 1
ATOM 627 O O . ARG A 1 80 ? 8.738 -11.365 -22.660 1.00 60.31 80 ARG A O 1
ATOM 634 N N . SER A 1 81 ? 8.341 -10.447 -20.655 1.00 54.47 81 SER A N 1
ATOM 635 C CA . SER A 1 81 ? 9.744 -10.212 -20.255 1.00 54.47 81 SER A CA 1
ATOM 636 C C . SER A 1 81 ? 10.711 -11.353 -20.602 1.00 54.47 81 SER A C 1
ATOM 638 O O . SER A 1 81 ? 11.829 -11.093 -21.031 1.00 54.47 81 SER A O 1
ATOM 640 N N . ARG A 1 82 ? 10.272 -12.617 -20.497 1.00 53.06 82 ARG A N 1
ATOM 641 C CA . ARG A 1 82 ? 11.076 -13.818 -20.805 1.00 53.06 82 ARG A CA 1
ATOM 642 C C . ARG A 1 82 ? 11.381 -14.037 -22.298 1.00 53.06 82 ARG A C 1
ATOM 644 O O . ARG A 1 82 ? 12.221 -14.870 -22.616 1.00 53.06 82 ARG A O 1
ATOM 651 N N . GLN A 1 83 ? 10.701 -13.335 -23.203 1.00 61.81 83 GLN A N 1
ATOM 652 C CA . GLN A 1 83 ? 10.831 -13.468 -24.663 1.00 61.81 83 GLN A CA 1
ATOM 653 C C . GLN A 1 83 ? 11.427 -12.216 -25.328 1.00 61.81 83 GLN A C 1
ATOM 655 O O . GLN A 1 83 ? 11.635 -12.200 -26.540 1.00 61.81 83 GLN A O 1
ATOM 660 N N . LEU A 1 84 ? 11.678 -11.154 -24.559 1.00 65.31 84 LEU A N 1
ATOM 661 C CA . LEU A 1 84 ? 12.149 -9.869 -25.071 1.00 65.31 84 LEU A CA 1
ATOM 662 C C . LEU A 1 84 ? 13.663 -9.733 -24.871 1.00 65.31 84 LEU A C 1
ATOM 664 O O . LEU A 1 84 ? 14.206 -10.146 -23.850 1.00 65.31 84 LEU A O 1
ATOM 668 N N . SER A 1 85 ? 14.357 -9.132 -25.840 1.00 71.44 85 SER A N 1
ATOM 669 C CA . SER A 1 85 ? 15.794 -8.864 -25.722 1.00 71.44 85 SER A CA 1
ATOM 670 C C . SER A 1 85 ? 16.082 -7.696 -24.769 1.00 71.44 85 SER A C 1
ATOM 672 O O . SER A 1 85 ? 15.251 -6.801 -24.592 1.00 71.44 85 SER A O 1
ATOM 674 N N . PHE A 1 86 ? 17.291 -7.664 -24.196 1.00 69.00 86 PHE A N 1
ATOM 675 C CA . PHE A 1 86 ? 17.767 -6.560 -23.346 1.00 69.00 86 PHE A CA 1
ATOM 676 C C . PHE A 1 86 ? 17.652 -5.203 -24.025 1.00 69.00 86 PHE A C 1
ATOM 678 O O . PHE A 1 86 ? 17.080 -4.279 -23.451 1.00 69.00 86 PHE A O 1
ATOM 685 N N . GLU A 1 87 ? 18.118 -5.097 -25.268 1.00 72.25 87 GLU A N 1
ATOM 686 C CA . GLU A 1 87 ? 18.050 -3.840 -26.012 1.00 72.25 87 GLU A CA 1
ATOM 687 C C . GLU A 1 87 ? 16.604 -3.413 -26.303 1.00 72.25 87 GLU A C 1
ATOM 689 O O . GLU A 1 87 ? 16.308 -2.218 -26.276 1.00 72.25 87 GLU A O 1
ATOM 694 N N . PHE A 1 88 ? 15.672 -4.357 -26.491 1.00 75.19 88 PHE A N 1
ATOM 695 C CA . PHE A 1 88 ? 14.255 -4.023 -26.640 1.00 75.19 88 PHE A CA 1
ATOM 696 C C . PHE A 1 88 ? 13.661 -3.479 -25.336 1.00 75.19 88 PHE A C 1
ATOM 698 O O . PHE A 1 88 ? 13.076 -2.397 -25.345 1.00 75.19 88 PHE A O 1
ATOM 705 N N . ILE A 1 89 ? 13.839 -4.187 -24.214 1.00 69.06 89 ILE A N 1
ATOM 706 C CA . ILE A 1 89 ? 13.329 -3.764 -22.897 1.00 69.06 89 ILE A CA 1
ATOM 707 C C . ILE A 1 89 ? 13.891 -2.388 -22.528 1.00 69.06 89 ILE A C 1
ATOM 709 O O . ILE A 1 89 ? 13.135 -1.470 -22.213 1.00 69.06 89 ILE A O 1
ATOM 713 N N . LYS A 1 90 ? 15.209 -2.217 -22.652 1.00 72.00 90 LYS A N 1
ATOM 714 C CA . LYS A 1 90 ? 15.902 -0.950 -22.406 1.00 72.00 90 LYS A CA 1
ATOM 715 C C . LYS A 1 90 ? 15.373 0.171 -23.301 1.00 72.00 90 LYS A C 1
ATOM 717 O O . LYS A 1 90 ? 15.114 1.262 -22.805 1.00 72.00 90 LYS A O 1
ATOM 722 N N . SER A 1 91 ? 15.178 -0.080 -24.598 1.00 74.62 91 SER A N 1
ATOM 723 C CA . SER A 1 91 ? 14.642 0.920 -25.532 1.00 74.62 91 SER A CA 1
ATOM 724 C C . SER A 1 91 ? 13.223 1.357 -25.162 1.00 74.62 91 SER A C 1
ATOM 726 O O . SER A 1 91 ? 12.936 2.553 -25.171 1.00 74.62 91 SER A O 1
ATOM 728 N N . GLN A 1 92 ? 12.344 0.420 -24.795 1.00 75.12 92 GLN A N 1
ATOM 729 C CA . GLN A 1 92 ? 10.973 0.743 -24.383 1.00 75.12 92 GLN A CA 1
ATOM 730 C C . GLN A 1 92 ? 10.937 1.522 -23.066 1.00 75.12 92 GLN A C 1
ATOM 732 O O . GLN A 1 92 ? 10.217 2.517 -22.962 1.00 75.12 92 GLN A O 1
ATOM 737 N N . LEU A 1 93 ? 11.757 1.129 -22.088 1.00 72.81 93 LEU A N 1
ATOM 738 C CA . LEU A 1 93 ? 11.888 1.857 -20.827 1.00 72.81 93 LEU A CA 1
ATOM 739 C C . LEU A 1 93 ? 12.448 3.266 -21.046 1.00 72.81 93 LEU A C 1
ATOM 741 O O . LEU A 1 93 ? 11.897 4.211 -20.499 1.00 72.81 93 LEU A O 1
ATOM 745 N N . LEU A 1 94 ? 13.470 3.442 -21.892 1.00 74.06 94 LEU A N 1
ATOM 746 C CA . LEU A 1 94 ? 14.015 4.764 -22.233 1.00 74.06 94 LEU A CA 1
ATOM 747 C C . LEU A 1 94 ? 12.978 5.669 -22.900 1.00 74.06 94 LEU A C 1
ATOM 749 O O . LEU A 1 94 ? 12.854 6.831 -22.523 1.00 74.06 94 LEU A O 1
ATOM 753 N N . LYS A 1 95 ? 12.213 5.140 -23.861 1.00 75.38 95 LYS A N 1
ATOM 754 C CA . LYS A 1 95 ? 11.148 5.894 -24.542 1.00 75.38 95 LYS A CA 1
ATOM 755 C C . LYS A 1 95 ? 10.041 6.328 -23.586 1.00 75.38 95 LYS A C 1
ATOM 757 O O . LYS A 1 95 ? 9.458 7.390 -23.774 1.00 75.38 95 LYS A O 1
ATOM 762 N N . SER A 1 96 ? 9.773 5.519 -22.566 1.00 73.44 96 SER A N 1
ATOM 763 C CA . SER A 1 96 ? 8.619 5.705 -21.687 1.00 73.44 96 SER A CA 1
ATOM 764 C C . SER A 1 96 ? 8.971 6.307 -20.330 1.00 73.44 96 SER A C 1
ATOM 766 O O . SER A 1 96 ? 8.070 6.709 -19.605 1.00 73.44 96 SER A O 1
ATOM 768 N N . ALA A 1 97 ? 10.257 6.418 -19.978 1.00 73.19 97 ALA A N 1
ATOM 769 C CA . ALA A 1 97 ? 10.718 6.911 -18.679 1.00 73.19 97 ALA A CA 1
ATOM 770 C C . ALA A 1 97 ? 10.171 8.302 -18.347 1.00 73.19 97 ALA A C 1
ATOM 772 O O . ALA A 1 97 ? 9.772 8.550 -17.213 1.00 73.19 97 ALA A O 1
ATOM 773 N N . GLY A 1 98 ? 10.086 9.181 -19.352 1.00 72.44 98 GLY A N 1
ATOM 774 C CA . GLY A 1 98 ? 9.427 10.473 -19.213 1.00 72.44 98 GLY A CA 1
ATOM 775 C C . GLY A 1 98 ? 7.964 10.313 -18.786 1.00 72.44 98 GLY A C 1
ATOM 776 O O . GLY A 1 98 ? 7.593 10.778 -17.711 1.00 72.44 98 GLY A O 1
ATOM 777 N N . GLY A 1 99 ? 7.154 9.607 -19.576 1.00 75.94 99 GLY A N 1
ATOM 778 C CA . GLY A 1 99 ? 5.747 9.358 -19.238 1.00 75.94 99 GLY A CA 1
ATOM 779 C C . GLY A 1 99 ? 5.571 8.685 -17.872 1.00 75.94 99 GLY A C 1
ATOM 780 O O . GLY A 1 99 ? 4.684 9.069 -17.117 1.00 75.94 99 GLY A O 1
ATOM 781 N N . ILE A 1 100 ? 6.473 7.760 -17.516 1.00 72.81 100 ILE A N 1
ATOM 782 C CA . ILE A 1 100 ? 6.529 7.114 -16.197 1.00 72.81 100 ILE A CA 1
ATOM 783 C C . ILE A 1 100 ? 6.736 8.116 -15.074 1.00 72.81 100 ILE A C 1
ATOM 785 O O . ILE A 1 100 ? 5.979 8.104 -14.104 1.00 72.81 100 ILE A O 1
ATOM 789 N N . HIS A 1 101 ? 7.701 9.013 -15.222 1.00 76.44 101 HIS A N 1
ATOM 790 C CA . HIS A 1 101 ? 7.950 10.057 -14.243 1.00 76.44 101 HIS A CA 1
ATOM 791 C C . HIS A 1 101 ? 6.749 10.997 -14.055 1.00 76.44 101 HIS A C 1
ATOM 793 O O . HIS A 1 101 ? 6.358 11.267 -12.918 1.00 76.44 101 HIS A O 1
ATOM 799 N N . ASP A 1 102 ? 6.144 11.468 -15.150 1.00 77.44 102 ASP A N 1
ATOM 800 C CA . ASP A 1 102 ? 5.028 12.422 -15.083 1.00 77.44 102 ASP A CA 1
ATOM 801 C C . ASP A 1 102 ? 3.789 11.781 -14.459 1.00 77.44 102 ASP A C 1
ATOM 803 O O . ASP A 1 102 ? 3.216 12.328 -13.516 1.00 77.44 102 ASP A O 1
ATOM 807 N N . ALA A 1 103 ? 3.417 10.583 -14.919 1.00 76.31 103 ALA A N 1
ATOM 808 C CA . ALA A 1 103 ? 2.259 9.873 -14.393 1.00 76.31 103 ALA A CA 1
ATOM 809 C C . ALA A 1 103 ? 2.422 9.534 -12.911 1.00 76.31 103 ALA A C 1
ATOM 811 O O . ALA A 1 103 ? 1.466 9.659 -12.148 1.00 76.31 103 ALA A O 1
ATOM 812 N N . TRP A 1 104 ? 3.628 9.131 -12.501 1.00 77.56 104 TRP A N 1
ATOM 813 C CA . TRP A 1 104 ? 3.949 8.844 -11.108 1.00 77.56 104 TRP A CA 1
ATOM 814 C C . TRP A 1 104 ? 3.871 10.092 -10.227 1.00 77.56 104 TRP A C 1
ATOM 816 O O . TRP A 1 104 ? 3.273 10.062 -9.151 1.00 77.56 104 TRP A O 1
ATOM 826 N N . THR A 1 105 ? 4.434 11.206 -10.697 1.00 78.06 105 THR A N 1
ATOM 827 C CA . THR A 1 105 ? 4.389 12.492 -9.990 1.00 78.06 105 THR A CA 1
ATOM 828 C C . THR A 1 105 ? 2.952 12.973 -9.821 1.00 78.06 105 THR A C 1
ATOM 830 O O . THR A 1 105 ? 2.560 13.378 -8.726 1.00 78.06 105 THR A O 1
ATOM 833 N N . GLN A 1 106 ? 2.142 12.867 -10.872 1.00 81.19 106 GLN A N 1
ATOM 834 C CA . GLN A 1 106 ? 0.724 13.197 -10.809 1.00 81.19 106 GLN A CA 1
ATOM 835 C C . GLN A 1 106 ? -0.030 12.267 -9.847 1.00 81.19 106 GLN A C 1
ATOM 837 O O . GLN A 1 106 ? -0.763 12.743 -8.984 1.00 81.19 106 GLN A O 1
ATOM 842 N N . ALA A 1 107 ? 0.216 10.957 -9.904 1.00 79.69 107 ALA A N 1
ATOM 843 C CA . ALA A 1 107 ? -0.414 9.987 -9.010 1.00 79.69 107 ALA A CA 1
ATOM 844 C C . ALA A 1 107 ? -0.084 10.237 -7.536 1.00 79.69 107 ALA A C 1
ATOM 846 O O . ALA A 1 107 ? -0.928 10.056 -6.659 1.00 79.69 107 ALA A O 1
ATOM 847 N N . HIS A 1 108 ? 1.137 10.690 -7.251 1.00 81.88 108 HIS A N 1
ATOM 848 C CA . HIS A 1 108 ? 1.539 11.133 -5.922 1.00 81.88 108 HIS A CA 1
ATOM 849 C C . HIS A 1 108 ? 0.738 12.345 -5.440 1.00 81.88 108 HIS A C 1
ATOM 851 O O . HIS A 1 108 ? 0.290 12.345 -4.294 1.00 81.88 108 HIS A O 1
ATOM 857 N N . GLN A 1 109 ? 0.548 13.351 -6.294 1.00 84.50 109 GLN A N 1
ATOM 858 C CA . GLN A 1 109 ? -0.227 14.550 -5.962 1.00 84.50 109 GLN A CA 1
ATOM 859 C C . GLN A 1 109 ? -1.708 14.220 -5.746 1.00 84.50 109 GLN A C 1
ATOM 861 O O . GLN A 1 109 ? -2.302 14.657 -4.762 1.00 84.50 109 GLN A O 1
ATOM 866 N N . GLU A 1 110 ? -2.285 13.399 -6.625 1.00 85.25 110 GLU A N 1
ATOM 867 C CA . GLU A 1 110 ? -3.659 12.903 -6.508 1.00 85.25 110 GLU A CA 1
ATOM 868 C C . GLU A 1 110 ? -3.850 12.115 -5.207 1.00 85.25 110 GLU A C 1
ATOM 870 O O . GLU A 1 110 ? -4.812 12.351 -4.481 1.00 85.25 110 GLU A O 1
ATOM 875 N N . CYS A 1 111 ? -2.905 11.232 -4.873 1.00 85.69 111 CYS A N 1
ATOM 876 C CA . CYS A 1 111 ? -2.884 10.484 -3.617 1.00 85.69 111 CYS A CA 1
ATOM 877 C C . CYS A 1 111 ? -2.833 11.426 -2.401 1.00 85.69 111 CYS A C 1
ATOM 879 O O . CYS A 1 111 ? -3.650 11.299 -1.491 1.00 85.69 111 CYS A O 1
ATOM 881 N N . ASP A 1 112 ? -1.931 12.411 -2.394 1.00 86.31 112 ASP A N 1
ATOM 882 C CA . ASP A 1 112 ? -1.790 13.366 -1.285 1.00 86.31 112 ASP A CA 1
ATOM 883 C C . ASP A 1 112 ? -3.054 14.213 -1.071 1.00 86.31 112 ASP A C 1
ATOM 885 O O . ASP A 1 112 ? -3.456 14.449 0.070 1.00 86.31 112 ASP A O 1
ATOM 889 N N . ALA A 1 113 ? -3.756 14.586 -2.143 1.00 88.50 113 ALA A N 1
ATOM 890 C CA . ALA A 1 113 ? -5.026 15.309 -2.056 1.00 88.50 113 ALA A CA 1
ATOM 891 C C . ALA A 1 113 ? -6.149 14.507 -1.359 1.00 88.50 113 ALA A C 1
ATOM 893 O O . ALA A 1 113 ? -7.119 15.089 -0.861 1.00 88.50 113 ALA A O 1
ATOM 894 N N . GLN A 1 114 ? -6.031 13.176 -1.282 1.00 90.56 114 GLN A N 1
ATOM 895 C CA . GLN A 1 114 ? -7.018 12.304 -0.633 1.00 90.56 114 GLN A CA 1
ATOM 896 C C . GLN A 1 114 ? -6.776 12.109 0.867 1.00 90.56 114 GLN A C 1
ATOM 898 O O . GLN A 1 114 ? -7.675 11.634 1.568 1.00 90.56 114 GLN A O 1
ATOM 903 N N . VAL A 1 115 ? -5.622 12.527 1.396 1.00 91.25 115 VAL A N 1
AT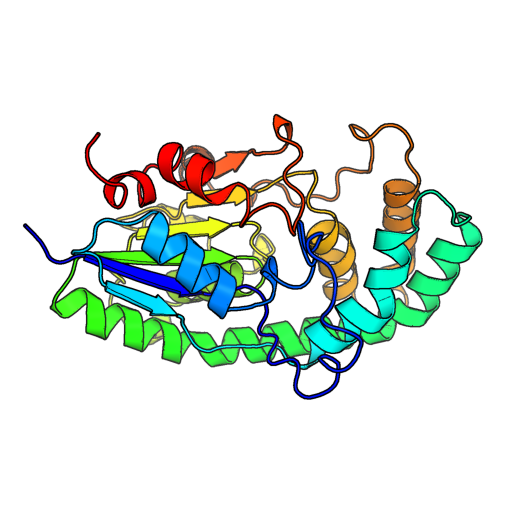OM 904 C CA . VAL A 1 115 ? -5.278 12.382 2.821 1.00 91.25 115 VAL A CA 1
ATOM 905 C C . VAL A 1 115 ? -6.367 12.944 3.754 1.00 91.25 115 VAL A C 1
ATOM 907 O O . VAL A 1 115 ? -6.791 12.211 4.656 1.00 91.25 115 VAL A O 1
ATOM 910 N N . PRO A 1 116 ? -6.912 14.164 3.543 1.00 89.94 116 PRO A N 1
ATOM 911 C CA . PRO A 1 116 ? -7.966 14.706 4.407 1.00 89.94 116 PRO A CA 1
ATOM 912 C C . PRO A 1 116 ? -9.286 13.927 4.338 1.00 89.94 116 PRO A C 1
ATOM 914 O O . PRO A 1 116 ? -10.063 13.923 5.293 1.00 89.94 116 PRO A O 1
ATOM 917 N N . HIS A 1 117 ? -9.576 13.280 3.208 1.00 91.31 117 HIS A N 1
ATOM 918 C CA . HIS A 1 117 ? -10.795 12.495 3.016 1.00 91.31 117 HIS A CA 1
ATOM 919 C C . HIS A 1 117 ? -10.716 11.175 3.784 1.00 91.31 117 HIS A C 1
ATOM 921 O O . HIS A 1 117 ? -11.625 10.870 4.557 1.00 91.31 117 HIS A O 1
ATOM 927 N N . LEU A 1 118 ? -9.603 10.446 3.648 1.00 93.06 118 LEU A N 1
ATOM 928 C CA . LEU A 1 118 ? -9.383 9.214 4.407 1.00 93.06 118 LEU A CA 1
ATOM 929 C C . LEU A 1 118 ? -9.322 9.497 5.914 1.00 93.06 118 LEU A C 1
ATOM 931 O O . LEU A 1 118 ? -9.943 8.781 6.697 1.00 93.06 118 LEU A O 1
ATOM 935 N N . HIS A 1 119 ? -8.656 10.582 6.322 1.00 92.56 119 HIS A N 1
ATOM 936 C CA . HIS A 1 119 ? -8.613 11.002 7.723 1.00 92.56 119 HIS A CA 1
ATOM 937 C C . HIS A 1 119 ? -10.021 11.203 8.303 1.00 92.56 119 HIS A C 1
ATOM 939 O O . HIS A 1 119 ? -10.327 10.697 9.383 1.00 92.56 119 HIS A O 1
ATOM 945 N N . ARG A 1 120 ? -10.893 11.945 7.602 1.00 90.75 120 ARG A N 1
ATOM 946 C CA . ARG A 1 120 ? -12.275 12.188 8.052 1.00 90.75 120 ARG A CA 1
ATOM 947 C C . ARG A 1 120 ? -13.055 10.889 8.231 1.00 90.75 120 ARG A C 1
ATOM 949 O O . ARG A 1 120 ? -13.687 10.726 9.270 1.00 90.75 120 ARG A O 1
ATOM 956 N N . LEU A 1 121 ? -12.951 9.965 7.275 1.00 93.25 121 LEU A N 1
ATOM 957 C CA . LEU A 1 121 ? -13.623 8.667 7.354 1.00 93.25 121 LEU A CA 1
ATOM 958 C C . LEU A 1 121 ? -13.150 7.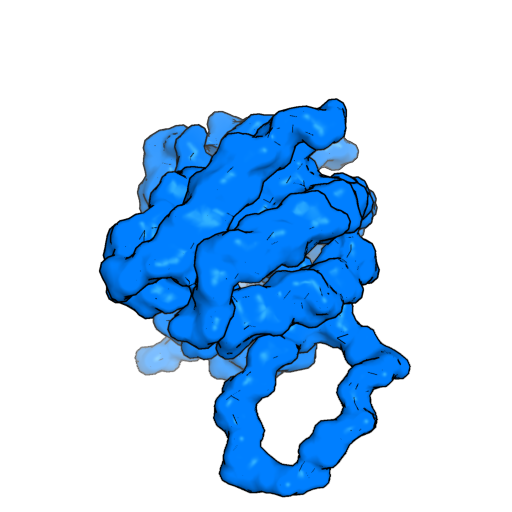844 8.562 1.00 93.25 121 LEU A C 1
ATOM 960 O O . LEU A 1 121 ? -13.973 7.271 9.273 1.00 93.25 121 LEU A O 1
ATOM 964 N N . ILE A 1 122 ? -11.838 7.809 8.827 1.00 93.69 122 ILE A N 1
ATOM 965 C CA . ILE A 1 122 ? -11.292 7.100 9.994 1.00 93.69 122 ILE A CA 1
ATOM 966 C C . ILE A 1 122 ? -11.851 7.706 11.283 1.00 93.69 122 ILE A C 1
ATOM 968 O O . ILE A 1 122 ? -12.356 6.969 12.123 1.00 93.69 122 ILE A O 1
ATOM 972 N N . VAL A 1 123 ? -11.818 9.035 11.432 1.00 91.75 123 VAL A N 1
ATOM 973 C CA . VAL A 1 123 ? -12.340 9.715 12.632 1.00 91.75 123 VAL A CA 1
ATOM 974 C C . VAL A 1 123 ? -13.827 9.433 12.840 1.00 91.75 123 VAL A C 1
ATOM 976 O O . VAL A 1 123 ? -14.237 9.134 13.962 1.00 91.75 123 VAL A O 1
ATOM 979 N N . GLU A 1 124 ? -14.625 9.508 11.775 1.00 91.75 124 GLU A N 1
ATOM 980 C CA . GLU A 1 124 ? -16.057 9.212 11.818 1.00 91.75 124 GLU A CA 1
ATOM 981 C C . GLU A 1 124 ? -16.303 7.789 12.334 1.00 91.75 124 GLU A C 1
ATOM 983 O O . GLU A 1 124 ? -17.042 7.594 13.301 1.00 91.75 124 GLU A O 1
ATOM 988 N N . LYS A 1 125 ? -15.616 6.794 11.767 1.00 94.00 125 LYS A N 1
ATOM 989 C CA . LYS A 1 125 ? -15.797 5.385 12.141 1.00 94.00 125 LYS A CA 1
ATOM 990 C C . LYS A 1 125 ? -15.205 5.035 13.503 1.00 94.00 125 LYS A C 1
ATOM 992 O O . LYS A 1 125 ? -15.791 4.220 14.219 1.00 94.00 125 LYS A O 1
ATOM 997 N N . SER A 1 126 ? -14.123 5.694 13.914 1.00 91.88 126 SER A N 1
ATOM 998 C CA . SER A 1 126 ? -13.517 5.524 15.240 1.00 91.88 126 SER A CA 1
ATOM 999 C C . SER A 1 126 ? -14.429 5.979 16.383 1.00 91.88 126 SER A C 1
ATOM 1001 O O . SER A 1 126 ? -14.204 5.580 17.522 1.00 91.88 126 SER A O 1
ATOM 1003 N N . SER A 1 127 ? -15.461 6.788 16.112 1.00 89.69 127 SER A N 1
ATOM 1004 C CA . SER A 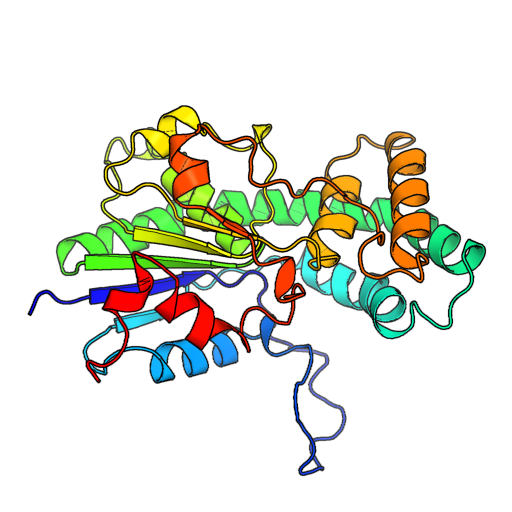1 127 ? -16.435 7.204 17.134 1.00 89.69 127 SER A CA 1
ATOM 1005 C C . SER A 1 127 ? -17.411 6.094 17.548 1.00 89.69 127 SER A C 1
ATOM 1007 O O . SER A 1 127 ? -17.998 6.164 18.626 1.00 89.69 127 SER A O 1
ATOM 1009 N N . VAL A 1 128 ? -17.569 5.061 16.713 1.00 90.88 128 VAL A N 1
ATOM 1010 C CA . VAL A 1 128 ? -18.581 4.002 16.888 1.00 90.88 128 VAL A CA 1
ATOM 1011 C C . VAL A 1 128 ? -18.024 2.583 16.769 1.00 90.88 128 VAL A C 1
ATOM 1013 O O . VAL A 1 128 ? -18.748 1.623 17.039 1.00 90.88 128 VAL A O 1
ATOM 1016 N N . SER A 1 129 ? -16.764 2.427 16.352 1.00 93.00 129 SER A N 1
ATOM 1017 C CA . SER A 1 129 ? -16.147 1.126 16.091 1.00 93.00 129 SER A CA 1
ATOM 1018 C C . SER A 1 129 ? -14.627 1.141 16.262 1.00 93.00 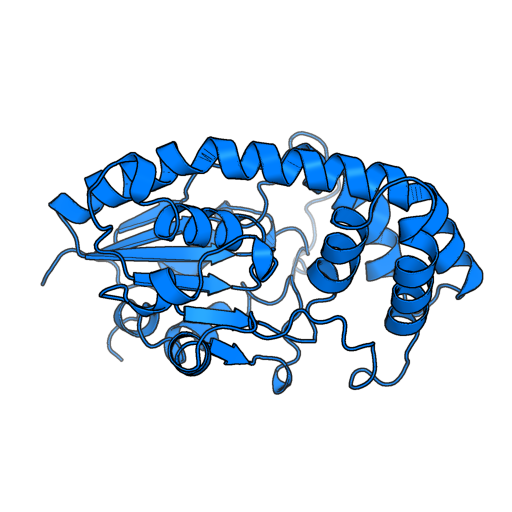129 SER A C 1
ATOM 1020 O O . SER A 1 129 ? -13.976 2.179 16.140 1.00 93.00 129 SER A O 1
ATOM 1022 N N . ASP A 1 130 ? -14.053 -0.036 16.494 1.00 94.50 130 ASP A N 1
ATOM 1023 C CA . ASP A 1 130 ? -12.628 -0.282 16.304 1.00 94.50 130 ASP A CA 1
ATOM 1024 C C . ASP A 1 130 ? -12.301 -0.257 14.803 1.00 94.50 130 ASP A C 1
ATOM 1026 O O . ASP A 1 130 ? -12.816 -1.073 14.036 1.00 94.50 130 ASP A O 1
ATOM 1030 N N . VAL A 1 131 ? -11.435 0.667 14.379 1.00 96.12 131 VAL A N 1
ATOM 1031 C CA . VAL A 1 131 ? -11.111 0.862 12.957 1.00 96.12 131 VAL A CA 1
ATOM 1032 C C . VAL A 1 131 ? -9.823 0.143 12.572 1.00 96.12 131 VAL A C 1
ATOM 1034 O O . VAL A 1 131 ? -8.773 0.311 13.202 1.00 96.12 131 VAL A O 1
ATOM 1037 N N . TYR A 1 132 ? -9.912 -0.610 11.483 1.00 97.12 132 TYR A N 1
ATOM 1038 C CA . TYR A 1 132 ? -8.816 -1.261 10.785 1.00 97.12 132 TYR A CA 1
ATOM 1039 C C . TYR A 1 132 ? -8.711 -0.647 9.393 1.00 97.12 132 TYR A C 1
ATOM 1041 O O . TYR A 1 132 ? -9.720 -0.440 8.723 1.00 97.12 132 TYR A O 1
ATOM 1049 N N . VAL A 1 133 ? -7.496 -0.348 8.952 1.00 97.00 133 VAL A N 1
ATOM 1050 C CA . VAL A 1 133 ? -7.222 0.181 7.617 1.00 97.00 133 VAL A CA 1
ATOM 1051 C C . VAL A 1 133 ? -6.293 -0.789 6.909 1.00 97.00 133 VAL A C 1
ATOM 1053 O O . VAL A 1 133 ? -5.246 -1.158 7.441 1.00 97.00 133 VAL A O 1
ATOM 1056 N N . LEU A 1 134 ? -6.677 -1.199 5.707 1.00 95.56 134 LEU A N 1
ATOM 1057 C CA . LEU A 1 134 ? -5.870 -2.023 4.822 1.00 95.56 134 LEU A CA 1
ATOM 1058 C C . LEU A 1 134 ? -5.580 -1.231 3.556 1.00 95.56 134 LEU A C 1
ATOM 1060 O O . LEU A 1 134 ? -6.499 -0.920 2.804 1.00 95.56 134 LEU A O 1
ATOM 1064 N N . GLY A 1 135 ? -4.314 -0.916 3.310 1.00 91.94 135 GLY A N 1
ATOM 1065 C CA . GLY A 1 135 ? -3.890 -0.259 2.079 1.00 91.94 135 GLY A CA 1
ATOM 1066 C C . GLY A 1 135 ? -3.053 -1.179 1.198 1.00 91.94 135 GLY A C 1
ATOM 1067 O O . GLY A 1 135 ? -2.297 -1.996 1.718 1.00 91.94 135 GLY A O 1
ATOM 1068 N N . HIS A 1 136 ? -3.124 -1.007 -0.123 1.00 87.81 136 HIS A N 1
ATOM 1069 C CA . HIS A 1 136 ? -2.223 -1.661 -1.088 1.00 87.81 136 HIS A CA 1
ATOM 1070 C C . HIS A 1 136 ? -1.561 -0.644 -2.020 1.00 87.81 136 HIS A C 1
ATOM 1072 O O . HIS A 1 136 ? -2.217 0.320 -2.395 1.00 87.81 136 HIS A O 1
ATOM 1078 N N . SER A 1 137 ? -0.290 -0.807 -2.405 1.00 83.75 137 SER A N 1
ATOM 1079 C CA . SER A 1 137 ? 0.398 0.081 -3.368 1.00 83.75 137 SER A CA 1
ATOM 1080 C C . SER A 1 137 ? 0.296 1.573 -2.999 1.00 83.75 137 SER A C 1
ATOM 1082 O O . SER A 1 137 ? 0.689 1.977 -1.899 1.00 83.75 137 SER A O 1
ATOM 1084 N N . LEU A 1 138 ? -0.245 2.422 -3.876 1.00 81.81 138 LEU A N 1
ATOM 1085 C CA . LEU A 1 138 ? -0.509 3.830 -3.570 1.00 81.81 138 LEU A CA 1
ATOM 1086 C C . LEU A 1 138 ? -1.600 4.032 -2.505 1.00 81.81 138 LEU A C 1
ATOM 1088 O O . LEU A 1 138 ? -1.598 5.045 -1.815 1.00 81.81 138 LEU A O 1
ATOM 1092 N N . GLY A 1 139 ? -2.497 3.071 -2.310 1.00 87.62 139 GLY A N 1
ATOM 1093 C CA . GLY A 1 139 ? -3.484 3.106 -1.237 1.00 87.62 139 GLY A CA 1
ATOM 1094 C C . GLY A 1 139 ? -2.848 2.835 0.127 1.00 87.62 139 GLY A C 1
ATOM 1095 O O . GLY A 1 139 ? -3.197 3.464 1.123 1.00 87.62 139 GLY A O 1
ATOM 1096 N N . ALA A 1 140 ? -1.821 1.981 0.166 1.00 89.50 140 ALA A N 1
ATOM 1097 C CA . ALA A 1 140 ? -0.947 1.833 1.330 1.00 89.50 140 ALA A CA 1
ATOM 1098 C C . ALA A 1 140 ? -0.150 3.115 1.607 1.00 89.50 140 ALA A C 1
ATOM 1100 O O . ALA A 1 140 ? -0.045 3.528 2.761 1.00 89.50 140 ALA A O 1
ATOM 1101 N N . ARG A 1 141 ? 0.359 3.781 0.561 1.00 88.31 141 ARG A N 1
ATOM 1102 C CA . ARG A 1 141 ? 0.999 5.103 0.674 1.00 88.31 141 ARG A CA 1
ATOM 1103 C C . ARG A 1 141 ? 0.032 6.134 1.271 1.00 88.31 141 ARG A C 1
ATOM 1105 O O . ARG A 1 141 ? 0.396 6.806 2.232 1.00 88.31 141 ARG A O 1
ATOM 1112 N N . LEU A 1 142 ? -1.189 6.223 0.739 1.00 90.00 142 LEU A N 1
ATOM 1113 C CA . LEU A 1 142 ? -2.247 7.104 1.238 1.00 90.00 142 LEU A CA 1
ATOM 1114 C C . LEU A 1 142 ? -2.520 6.852 2.724 1.00 90.00 142 LEU A C 1
ATOM 1116 O O . LEU A 1 142 ? -2.449 7.776 3.526 1.00 90.00 142 LEU A O 1
ATOM 1120 N N . ALA A 1 143 ? -2.761 5.597 3.103 1.00 93.00 143 ALA A N 1
ATOM 1121 C CA . ALA A 1 143 ? -3.067 5.239 4.483 1.00 93.00 143 ALA A CA 1
ATOM 1122 C C . ALA A 1 143 ? -1.920 5.570 5.454 1.00 93.00 143 ALA A C 1
ATOM 1124 O O . ALA A 1 143 ? -2.163 6.109 6.535 1.00 93.00 143 ALA A O 1
ATOM 1125 N N . LEU A 1 144 ? -0.669 5.307 5.060 1.00 91.56 144 LEU A N 1
ATOM 1126 C CA . LEU A 1 144 ? 0.500 5.655 5.869 1.00 91.56 144 LEU A CA 1
ATOM 1127 C C . LEU A 1 144 ? 0.675 7.172 6.009 1.00 91.56 144 LEU A C 1
ATOM 1129 O O . LEU A 1 144 ? 0.939 7.643 7.114 1.00 91.56 144 LEU A O 1
ATOM 1133 N N . LYS A 1 145 ? 0.490 7.947 4.933 1.00 90.06 145 LYS A N 1
ATOM 1134 C CA . LYS A 1 145 ? 0.557 9.415 5.009 1.00 90.06 145 LYS A CA 1
ATOM 1135 C C . LYS A 1 145 ? -0.574 10.000 5.835 1.00 90.06 145 LYS A C 1
ATOM 1137 O O . LYS A 1 145 ? -0.321 10.885 6.636 1.00 90.06 145 LYS A O 1
ATOM 1142 N N . THR A 1 146 ? -1.785 9.457 5.746 1.00 91.94 146 THR A N 1
ATOM 1143 C CA . THR A 1 146 ? -2.886 9.846 6.636 1.00 91.94 146 THR A CA 1
ATOM 1144 C C . THR A 1 146 ? -2.545 9.628 8.110 1.00 91.94 146 THR A C 1
ATOM 1146 O O . THR A 1 146 ? -2.912 10.456 8.941 1.00 91.94 146 THR A O 1
ATOM 1149 N N . LEU A 1 147 ? -1.821 8.555 8.446 1.00 89.81 147 LEU A N 1
ATOM 1150 C CA . LEU A 1 147 ? -1.361 8.319 9.815 1.00 89.81 147 LEU A CA 1
ATOM 1151 C C . LEU A 1 147 ? -0.194 9.232 10.219 1.00 89.81 147 LEU A C 1
ATOM 1153 O O . LEU A 1 147 ? -0.102 9.590 11.389 1.00 89.81 147 LEU A O 1
ATOM 1157 N N . ASN A 1 148 ? 0.685 9.592 9.283 1.00 87.12 148 ASN A N 1
ATOM 1158 C CA . ASN A 1 148 ? 1.839 10.465 9.504 1.00 87.12 148 ASN A CA 1
ATOM 1159 C C . ASN A 1 148 ? 1.442 11.942 9.651 1.00 87.12 148 ASN A C 1
ATOM 1161 O O . ASN A 1 148 ? 1.906 12.630 10.554 1.00 87.12 148 ASN A O 1
ATOM 1165 N N . ASP A 1 149 ? 0.521 12.412 8.814 1.00 81.94 149 ASP A N 1
ATOM 1166 C CA . ASP A 1 149 ? 0.136 13.820 8.692 1.00 81.94 149 ASP A CA 1
ATOM 1167 C C . ASP A 1 149 ? -0.980 14.199 9.688 1.00 81.94 149 ASP A C 1
ATOM 1169 O O . ASP A 1 149 ? -1.871 15.001 9.401 1.00 81.94 149 ASP A O 1
ATOM 1173 N N . GLN A 1 150 ? -0.911 13.661 10.913 1.00 68.81 150 GLN A N 1
ATOM 1174 C CA . GLN A 1 150 ? -1.809 14.015 12.029 1.00 68.81 150 GLN A CA 1
ATOM 1175 C C . GLN A 1 150 ? -1.729 15.501 12.407 1.00 68.81 150 GLN A C 1
ATOM 1177 O O . GLN A 1 150 ? -2.651 16.048 13.019 1.00 68.81 150 GLN A O 1
ATOM 1182 N N . ALA A 1 151 ? -0.641 16.166 12.009 1.00 51.78 151 ALA A N 1
ATOM 1183 C CA . ALA A 1 151 ? -0.420 17.597 12.184 1.00 51.78 151 ALA A CA 1
ATOM 1184 C C . ALA A 1 151 ? -1.506 18.471 11.529 1.00 51.78 151 ALA A C 1
ATOM 1186 O O . ALA A 1 151 ? -1.689 19.612 11.942 1.00 51.78 151 ALA A O 1
ATOM 1187 N N . VAL A 1 152 ? -2.267 17.953 10.557 1.00 52.94 152 VAL A N 1
ATOM 1188 C CA . VAL A 1 152 ? -3.359 18.707 9.916 1.00 52.94 152 VAL A CA 1
ATOM 1189 C C . VAL A 1 152 ? -4.572 18.878 10.849 1.00 52.94 152 VAL A C 1
ATOM 1191 O O . VAL A 1 152 ? -5.377 19.783 10.642 1.00 52.94 152 VAL A O 1
ATOM 1194 N N . THR A 1 153 ? -4.729 18.047 11.888 1.00 56.22 153 THR A N 1
ATOM 1195 C CA . THR A 1 153 ? -5.978 17.996 12.678 1.00 56.22 153 THR A CA 1
ATOM 1196 C C . THR A 1 153 ? -5.800 17.921 14.199 1.00 56.22 153 THR A C 1
ATOM 1198 O O . THR A 1 153 ? -6.803 17.962 14.918 1.00 56.22 153 THR A O 1
ATOM 1201 N N . SER A 1 154 ? -4.565 17.828 14.711 1.00 58.88 154 SER A N 1
ATOM 1202 C CA . SER A 1 154 ? -4.232 17.773 16.151 1.00 58.88 154 SER A CA 1
ATOM 1203 C C . SER A 1 154 ? -4.950 16.666 16.939 1.00 58.88 154 SER A C 1
ATOM 1205 O O . SER A 1 154 ? -5.070 16.748 18.164 1.00 58.88 154 SER A O 1
ATOM 1207 N N . LYS A 1 155 ? -5.447 15.626 16.259 1.00 65.56 155 LYS A N 1
ATOM 1208 C CA . LYS A 1 155 ? -6.111 14.477 16.882 1.00 65.56 155 LYS A CA 1
ATOM 1209 C C . LYS A 1 155 ? -5.405 13.189 16.462 1.00 65.56 155 LYS A C 1
ATOM 1211 O O . LYS A 1 155 ? -5.351 12.910 15.266 1.00 65.56 155 LYS A O 1
ATOM 1216 N N . PRO A 1 156 ? -4.900 12.386 17.412 1.00 71.56 156 PRO A N 1
ATOM 1217 C CA . PRO A 1 156 ? -4.308 11.102 17.075 1.00 71.56 156 PRO A CA 1
ATOM 1218 C C . PRO A 1 156 ? -5.373 10.174 16.485 1.00 71.56 156 PRO A C 1
ATOM 1220 O O . PRO A 1 156 ? -6.477 10.050 17.026 1.00 71.56 156 PRO A O 1
ATOM 1223 N N . LEU A 1 157 ? -5.044 9.509 15.377 1.00 84.50 157 LEU A N 1
ATOM 1224 C CA . LEU A 1 157 ? -5.925 8.515 14.772 1.00 84.50 157 LEU A CA 1
ATOM 1225 C C . LEU A 1 157 ? -5.822 7.199 15.544 1.00 84.50 157 LEU A C 1
ATOM 1227 O O . LEU A 1 157 ? -4.765 6.575 15.616 1.00 84.50 157 LEU A O 1
ATOM 1231 N N . ASN A 1 158 ? -6.942 6.748 16.104 1.00 86.81 158 ASN A N 1
ATOM 1232 C CA . ASN A 1 158 ? -7.025 5.474 16.812 1.00 86.81 158 ASN A CA 1
ATOM 1233 C C . ASN A 1 158 ? -7.447 4.359 15.840 1.00 86.81 158 ASN A C 1
ATOM 1235 O O . ASN A 1 158 ? -8.590 3.903 15.867 1.00 86.81 158 ASN A O 1
ATOM 1239 N N . CYS A 1 159 ? -6.533 3.952 14.956 1.00 92.94 159 CYS A N 1
ATOM 1240 C CA . CYS A 1 159 ? -6.771 2.896 13.970 1.00 92.94 159 CYS A CA 1
ATOM 1241 C C . CYS A 1 159 ? -5.586 1.926 13.870 1.00 92.94 159 CYS A C 1
ATOM 1243 O O . CYS A 1 159 ? -4.448 2.287 14.167 1.00 92.94 159 CYS A O 1
ATOM 1245 N N . ARG A 1 160 ? -5.861 0.685 13.462 1.00 95.94 160 ARG A N 1
ATOM 1246 C CA . ARG A 1 160 ? -4.850 -0.347 13.190 1.00 95.94 160 ARG A CA 1
ATOM 1247 C C . ARG A 1 160 ? -4.615 -0.419 11.686 1.00 95.94 160 ARG A C 1
ATOM 1249 O O . ARG A 1 160 ? -5.553 -0.700 10.948 1.00 95.94 160 ARG A O 1
ATOM 1256 N N . LEU A 1 161 ? -3.392 -0.162 11.233 1.00 95.19 161 LEU A N 1
ATOM 1257 C CA . LEU A 1 161 ? -3.059 -0.086 9.808 1.00 95.19 161 LEU A CA 1
ATOM 1258 C C . LEU A 1 161 ? -2.210 -1.285 9.373 1.00 95.19 161 LEU A C 1
ATOM 1260 O O . LEU A 1 161 ? -1.182 -1.562 9.986 1.00 95.19 161 LEU A O 1
ATOM 1264 N N . SER A 1 162 ? -2.616 -1.944 8.286 1.00 94.69 162 SER A N 1
ATOM 1265 C CA . SER A 1 162 ? -1.797 -2.886 7.520 1.00 94.69 162 SER A CA 1
ATOM 1266 C C . SER A 1 162 ? -1.570 -2.331 6.111 1.00 94.69 162 SER A C 1
ATOM 1268 O O . SER A 1 162 ? -2.514 -2.110 5.352 1.00 94.69 162 SER A O 1
ATOM 1270 N N . ALA A 1 163 ? -0.315 -2.049 5.772 1.00 91.75 163 ALA A N 1
ATOM 1271 C CA . ALA A 1 163 ? 0.108 -1.465 4.505 1.00 91.75 163 ALA A CA 1
ATOM 1272 C C . ALA A 1 163 ? 0.820 -2.528 3.659 1.00 91.75 163 ALA A C 1
ATOM 1274 O O . ALA A 1 163 ? 1.907 -2.990 4.004 1.00 91.75 163 ALA A O 1
ATOM 1275 N N . TRP A 1 164 ? 0.206 -2.942 2.556 1.00 89.12 164 TRP A N 1
ATOM 1276 C CA . TRP A 1 164 ? 0.716 -3.997 1.683 1.00 89.12 164 TRP A CA 1
ATOM 1277 C C . TRP A 1 164 ? 1.371 -3.404 0.445 1.00 89.12 164 TRP A C 1
ATOM 1279 O O . TRP A 1 164 ? 0.748 -2.630 -0.278 1.00 89.12 164 TRP A O 1
ATOM 1289 N N . ALA A 1 165 ? 2.622 -3.781 0.193 1.00 83.06 165 ALA A N 1
ATOM 1290 C CA . ALA A 1 165 ? 3.435 -3.250 -0.891 1.00 83.06 165 ALA A CA 1
ATOM 1291 C C . ALA A 1 165 ? 3.326 -1.713 -0.972 1.00 83.06 165 ALA A C 1
ATOM 1293 O O . ALA A 1 165 ? 2.794 -1.197 -1.946 1.00 83.06 165 ALA A O 1
ATOM 1294 N N . PRO A 1 166 ? 3.715 -0.944 0.059 1.00 84.38 166 PRO A N 1
ATOM 1295 C CA . PRO A 1 166 ? 3.518 0.499 0.029 1.00 84.38 166 PRO A CA 1
ATOM 1296 C C . PRO A 1 166 ? 4.381 1.170 -1.046 1.00 84.38 166 PRO A C 1
ATOM 1298 O O . PRO A 1 166 ? 5.598 1.001 -1.089 1.00 84.38 166 PRO A O 1
ATOM 1301 N N . ALA A 1 167 ? 3.748 1.995 -1.880 1.00 79.69 167 ALA A N 1
ATOM 1302 C CA . ALA A 1 167 ? 4.402 2.836 -2.882 1.00 79.69 167 ALA A CA 1
ATOM 1303 C C . ALA A 1 167 ? 5.032 4.090 -2.249 1.00 79.69 167 ALA A C 1
ATOM 1305 O O . ALA A 1 167 ? 4.618 5.213 -2.531 1.00 79.69 167 ALA A O 1
ATOM 1306 N N . ILE A 1 168 ? 5.988 3.918 -1.336 1.00 75.81 168 ILE A N 1
ATOM 1307 C CA . ILE A 1 168 ? 6.516 5.011 -0.510 1.00 75.81 168 ILE A CA 1
ATOM 1308 C C . ILE A 1 168 ? 8.028 4.897 -0.306 1.00 75.81 168 ILE A C 1
ATOM 1310 O O . ILE A 1 168 ? 8.557 3.795 -0.173 1.00 75.81 168 ILE A O 1
ATOM 1314 N N . SER A 1 169 ? 8.732 6.029 -0.261 1.00 70.12 169 SER A N 1
ATOM 1315 C CA . SER A 1 169 ? 10.152 6.071 0.103 1.00 70.12 169 SER A CA 1
ATOM 1316 C C . SER A 1 169 ? 10.316 6.381 1.574 1.00 70.12 169 SER A C 1
ATOM 1318 O O . SER A 1 169 ? 9.427 6.897 2.249 1.00 70.12 169 SER A O 1
ATOM 1320 N N . GLN A 1 170 ? 11.528 6.132 2.058 1.00 67.12 170 GLN A N 1
ATOM 1321 C CA . GLN A 1 170 ? 11.920 6.479 3.411 1.00 67.12 170 GLN A CA 1
ATOM 1322 C C . GLN A 1 170 ? 11.748 7.976 3.717 1.00 67.12 170 GLN A C 1
ATOM 1324 O O . GLN A 1 170 ? 11.340 8.315 4.819 1.00 67.12 170 GLN A O 1
ATOM 1329 N N . LYS A 1 171 ? 12.036 8.863 2.760 1.00 73.06 171 LYS A N 1
ATOM 1330 C CA . LYS A 1 171 ? 11.954 10.320 2.958 1.00 73.06 171 LYS A CA 1
ATOM 1331 C C . LYS A 1 171 ? 10.522 10.865 2.944 1.00 73.06 171 LYS A C 1
ATOM 1333 O O . LYS A 1 171 ? 10.328 12.025 3.282 1.00 73.06 171 LYS A O 1
ATOM 1338 N N . ASP A 1 172 ? 9.540 10.056 2.542 1.00 76.25 172 ASP A N 1
ATOM 1339 C CA . ASP A 1 172 ? 8.151 10.503 2.406 1.00 76.25 172 ASP A CA 1
ATOM 1340 C C . ASP A 1 172 ? 7.387 10.504 3.746 1.00 76.25 172 ASP A C 1
ATOM 1342 O O . ASP A 1 172 ? 6.263 11.001 3.790 1.00 76.25 172 ASP A O 1
ATOM 1346 N N . LEU A 1 173 ? 7.963 9.932 4.817 1.00 81.62 173 LEU A N 1
ATOM 1347 C CA . LEU A 1 173 ? 7.329 9.774 6.132 1.00 81.62 173 LEU A CA 1
ATOM 1348 C C . LEU A 1 173 ? 8.304 10.041 7.281 1.00 81.62 173 LEU A C 1
ATOM 1350 O O . LEU A 1 173 ? 9.487 9.703 7.201 1.00 81.62 173 LEU A O 1
ATOM 1354 N N . ASP A 1 174 ? 7.773 10.524 8.402 1.00 84.94 174 ASP A N 1
ATOM 1355 C CA . ASP A 1 174 ? 8.465 10.496 9.686 1.00 84.94 174 ASP A CA 1
ATOM 1356 C C . ASP A 1 174 ? 8.256 9.126 10.356 1.00 84.94 174 ASP A C 1
ATOM 1358 O O . ASP A 1 174 ? 7.321 8.873 11.120 1.00 84.94 174 ASP A O 1
ATOM 1362 N N . TRP A 1 175 ? 9.169 8.199 10.072 1.00 81.75 175 TRP A N 1
ATOM 1363 C CA . TRP A 1 175 ? 9.147 6.852 10.649 1.00 81.75 175 TRP A CA 1
ATOM 1364 C C . TRP A 1 175 ? 9.336 6.822 12.165 1.00 81.75 175 TRP A C 1
ATOM 1366 O O . TRP A 1 175 ? 8.956 5.838 12.805 1.00 81.75 175 TRP A O 1
ATOM 1376 N N . SER A 1 176 ? 9.944 7.859 12.743 1.00 83.38 176 SER A N 1
ATOM 1377 C CA . SER A 1 176 ? 10.101 7.966 14.194 1.00 83.38 176 SER A CA 1
ATOM 1378 C C . SER A 1 176 ? 8.764 8.308 14.831 1.00 83.38 176 SER A C 1
ATOM 1380 O O . SER A 1 176 ? 8.369 7.661 15.800 1.00 83.38 176 SER A O 1
ATOM 1382 N N . PHE A 1 177 ? 8.027 9.238 14.227 1.00 85.50 177 PHE A N 1
ATOM 1383 C CA . PHE A 1 177 ? 6.660 9.555 14.619 1.00 85.50 177 PHE A CA 1
ATOM 1384 C C . PHE A 1 177 ? 5.719 8.351 14.473 1.00 85.50 177 PHE A C 1
ATOM 1386 O O . PHE A 1 177 ? 4.973 8.028 15.401 1.00 85.50 177 PHE A O 1
ATOM 1393 N N . LEU A 1 178 ? 5.783 7.627 13.350 1.00 86.44 178 LEU A N 1
ATOM 1394 C CA . LEU A 1 178 ? 4.961 6.427 13.130 1.00 86.44 178 LEU A CA 1
ATOM 1395 C C . LEU A 1 178 ? 5.246 5.307 14.147 1.00 86.44 178 LEU A C 1
ATOM 1397 O O . LEU A 1 178 ? 4.349 4.545 14.502 1.00 86.44 178 LEU A O 1
ATOM 1401 N N . ALA A 1 179 ? 6.475 5.217 14.653 1.00 86.00 179 ALA A N 1
ATOM 1402 C CA . ALA A 1 179 ? 6.868 4.230 15.659 1.00 86.00 179 ALA A CA 1
ATOM 1403 C C . ALA A 1 179 ? 6.371 4.539 17.076 1.00 86.00 179 ALA A C 1
ATOM 1405 O O . ALA A 1 179 ? 6.363 3.652 17.926 1.00 86.00 179 ALA A O 1
ATOM 1406 N N . GLN A 1 180 ? 5.984 5.789 17.333 1.00 85.75 180 GLN A N 1
ATOM 1407 C CA . GLN A 1 180 ? 5.451 6.246 18.618 1.00 85.75 180 GLN A CA 1
ATOM 1408 C C . GLN A 1 180 ? 3.920 6.190 18.668 1.00 85.75 180 GLN A C 1
ATOM 1410 O O . GLN A 1 180 ? 3.322 6.472 19.706 1.00 85.75 180 GLN A O 1
ATOM 1415 N N . GLN A 1 181 ? 3.274 5.821 17.558 1.00 86.31 181 GLN A N 1
ATOM 1416 C CA . GLN A 1 181 ? 1.828 5.657 17.510 1.00 86.31 181 GLN A CA 1
ATOM 1417 C C . GLN A 1 181 ? 1.379 4.553 18.464 1.00 86.31 181 GLN A C 1
ATOM 1419 O O . GLN A 1 181 ? 2.053 3.535 18.632 1.00 86.31 181 GLN A O 1
ATOM 1424 N N . ARG A 1 182 ? 0.181 4.717 19.037 1.00 88.12 182 ARG A N 1
ATOM 1425 C CA . ARG A 1 182 ? -0.448 3.691 19.885 1.00 88.12 182 ARG A CA 1
ATOM 1426 C C . ARG A 1 182 ? -0.509 2.332 19.181 1.00 88.12 182 ARG A C 1
ATOM 1428 O O . ARG A 1 182 ? -0.304 1.299 19.814 1.00 88.12 182 ARG A O 1
ATOM 1435 N N . PHE A 1 183 ? -0.812 2.351 17.886 1.00 91.69 183 PHE A N 1
ATOM 1436 C CA . PHE A 1 183 ? -0.780 1.187 17.013 1.00 91.69 183 PHE A CA 1
ATOM 1437 C C . PHE A 1 183 ? 0.243 1.438 15.907 1.00 91.69 183 PHE A C 1
ATOM 1439 O O . PHE A 1 183 ? 0.021 2.259 15.019 1.00 91.69 183 PHE A O 1
ATOM 1446 N N . ILE A 1 184 ? 1.380 0.752 15.999 1.00 91.50 184 ILE A N 1
ATOM 1447 C CA . ILE A 1 184 ? 2.460 0.838 15.015 1.00 91.50 184 ILE A CA 1
ATOM 1448 C C . ILE A 1 184 ? 1.979 0.178 13.713 1.00 91.50 184 ILE A C 1
ATOM 1450 O O . ILE A 1 184 ? 1.549 -0.972 13.760 1.00 91.50 184 ILE A O 1
ATOM 1454 N N . PRO A 1 185 ? 2.047 0.850 12.551 1.00 91.44 185 PRO A N 1
ATOM 1455 C CA . PRO A 1 185 ? 1.562 0.271 11.304 1.00 91.44 185 PRO A CA 1
ATOM 1456 C C . PRO A 1 185 ? 2.335 -1.000 10.929 1.00 91.44 185 PRO A C 1
ATOM 1458 O O . PRO A 1 185 ? 3.564 -1.050 11.020 1.00 91.44 185 PRO A O 1
ATOM 1461 N N . GLU A 1 186 ? 1.609 -2.014 10.464 1.00 91.94 186 GLU A N 1
ATOM 1462 C CA . GLU A 1 186 ? 2.193 -3.214 9.871 1.00 91.94 186 GLU A CA 1
ATOM 1463 C C . GLU A 1 186 ? 2.508 -2.979 8.402 1.00 91.94 186 GLU A C 1
ATOM 1465 O O . GLU A 1 186 ? 1.713 -2.379 7.677 1.00 91.94 186 GLU A O 1
ATOM 1470 N N . ILE A 1 187 ? 3.651 -3.488 7.946 1.00 89.06 187 ILE A N 1
ATOM 1471 C CA . ILE A 1 187 ? 4.101 -3.290 6.566 1.00 89.06 187 ILE A CA 1
ATOM 1472 C C . ILE A 1 187 ? 4.431 -4.634 5.941 1.00 89.06 187 ILE A C 1
ATOM 1474 O O . ILE A 1 187 ? 5.418 -5.265 6.306 1.00 89.06 187 ILE A O 1
ATOM 1478 N N . ALA A 1 188 ? 3.627 -5.070 4.980 1.00 87.44 188 ALA A N 1
ATOM 1479 C CA . ALA A 1 188 ? 3.910 -6.259 4.191 1.00 87.44 188 ALA A CA 1
ATOM 1480 C C . ALA A 1 188 ? 4.618 -5.859 2.894 1.00 87.44 188 ALA A C 1
ATOM 1482 O O . ALA A 1 188 ? 4.144 -4.981 2.175 1.00 87.44 188 ALA A O 1
ATOM 1483 N N . TYR A 1 189 ? 5.742 -6.495 2.582 1.00 82.50 189 TYR A N 1
ATOM 1484 C CA . TYR A 1 189 ? 6.499 -6.233 1.358 1.00 82.50 189 TYR A CA 1
ATOM 1485 C C . TYR A 1 189 ? 7.071 -7.530 0.790 1.00 82.50 189 TYR A C 1
ATOM 1487 O O . TYR A 1 189 ? 7.245 -8.513 1.504 1.00 82.50 189 TYR A O 1
ATOM 1495 N N . SER A 1 190 ? 7.379 -7.536 -0.506 1.00 77.50 190 SER A N 1
ATOM 1496 C CA . SER A 1 190 ? 8.024 -8.673 -1.159 1.00 77.50 190 SER A CA 1
ATOM 1497 C C . SER A 1 190 ? 9.051 -8.192 -2.165 1.00 77.50 190 SER A C 1
ATOM 1499 O O . SER A 1 190 ? 8.777 -7.309 -2.978 1.00 77.50 190 SER A O 1
ATOM 1501 N N . GLN A 1 191 ? 10.217 -8.832 -2.179 1.00 71.31 191 GLN A N 1
ATOM 1502 C CA . GLN A 1 191 ? 11.209 -8.630 -3.231 1.00 71.31 191 GLN A CA 1
ATOM 1503 C C . GLN A 1 191 ? 10.722 -9.126 -4.606 1.00 71.31 191 GLN A C 1
ATOM 1505 O O . GLN A 1 191 ? 11.310 -8.751 -5.619 1.00 71.31 191 GLN A O 1
ATOM 1510 N N . ALA A 1 192 ? 9.652 -9.920 -4.679 1.00 68.19 192 ALA A N 1
ATOM 1511 C CA . ALA A 1 192 ? 9.036 -10.310 -5.948 1.00 68.19 192 ALA A CA 1
ATOM 1512 C C . ALA A 1 192 ? 8.120 -9.220 -6.543 1.00 68.19 192 ALA A C 1
ATOM 1514 O O . ALA A 1 192 ? 7.658 -9.357 -7.679 1.00 68.19 192 ALA A O 1
ATOM 1515 N N . ASP A 1 193 ? 7.857 -8.125 -5.818 1.00 69.38 193 ASP A N 1
ATOM 1516 C CA . ASP A 1 193 ? 7.074 -7.001 -6.327 1.00 69.38 193 ASP A CA 1
ATOM 1517 C C . ASP A 1 193 ? 7.904 -6.139 -7.286 1.00 69.38 193 ASP A C 1
ATOM 1519 O O . ASP A 1 193 ? 8.578 -5.180 -6.908 1.00 69.38 193 ASP A O 1
ATOM 1523 N N . LEU A 1 194 ? 7.862 -6.509 -8.564 1.00 61.25 194 LEU A N 1
ATOM 1524 C CA . LEU A 1 194 ? 8.551 -5.764 -9.605 1.00 61.25 194 LEU A CA 1
ATOM 1525 C C . LEU A 1 194 ? 7.862 -4.429 -9.904 1.00 61.25 194 LEU A C 1
ATOM 1527 O O . LEU A 1 194 ? 8.554 -3.480 -10.221 1.00 61.25 194 LEU A O 1
ATOM 1531 N N . VAL A 1 195 ? 6.540 -4.293 -9.776 1.00 65.38 195 VAL A N 1
ATOM 1532 C CA . VAL A 1 195 ? 5.836 -3.050 -10.155 1.00 65.38 195 VAL A CA 1
ATOM 1533 C C . VAL A 1 195 ? 6.395 -1.862 -9.384 1.00 65.38 195 VAL A C 1
ATOM 1535 O O . VAL A 1 195 ? 6.803 -0.863 -9.974 1.00 65.38 195 VAL A O 1
ATOM 1538 N N . LEU A 1 196 ? 6.511 -2.005 -8.071 1.00 64.25 196 LEU A N 1
ATOM 1539 C CA . LEU A 1 196 ? 7.100 -0.967 -7.242 1.00 64.25 196 LEU A CA 1
ATOM 1540 C C . LEU A 1 196 ? 8.602 -0.816 -7.501 1.00 64.25 196 LEU A C 1
ATOM 1542 O O . LEU A 1 196 ? 9.082 0.304 -7.578 1.00 64.25 196 LEU A O 1
ATOM 1546 N N . LYS A 1 197 ? 9.349 -1.897 -7.745 1.00 62.25 197 LYS A N 1
ATOM 1547 C CA . LYS A 1 197 ? 10.783 -1.804 -8.083 1.00 62.25 197 LYS A CA 1
ATOM 1548 C C . LYS A 1 197 ? 11.049 -1.097 -9.408 1.00 62.25 197 LYS A C 1
ATOM 1550 O O . LYS A 1 197 ? 12.109 -0.507 -9.571 1.00 62.25 197 LYS A O 1
ATOM 1555 N N . LEU A 1 198 ? 10.126 -1.205 -10.358 1.00 61.97 198 LEU A N 1
ATOM 1556 C CA . LEU A 1 198 ? 10.264 -0.659 -11.701 1.00 61.97 198 LEU A CA 1
ATOM 1557 C C . LEU A 1 198 ? 9.820 0.798 -11.746 1.00 61.97 198 LEU A C 1
ATOM 1559 O O . LEU A 1 198 ? 10.523 1.650 -12.275 1.00 61.97 198 LEU A O 1
ATOM 1563 N N . ILE A 1 199 ? 8.648 1.087 -11.195 1.00 64.94 199 ILE A N 1
ATOM 1564 C CA . ILE A 1 199 ? 7.978 2.372 -11.398 1.00 64.94 199 ILE A CA 1
ATOM 1565 C C . ILE A 1 199 ? 8.426 3.384 -10.365 1.00 64.94 199 ILE A C 1
ATOM 1567 O O . ILE A 1 199 ? 8.649 4.542 -10.704 1.00 64.94 199 ILE A O 1
ATOM 1571 N N . TYR A 1 200 ? 8.608 2.941 -9.122 1.00 67.00 200 TYR A N 1
ATOM 1572 C CA . TYR A 1 200 ? 8.955 3.831 -8.025 1.00 67.00 200 TYR A CA 1
ATOM 1573 C C . TYR A 1 200 ? 10.287 4.567 -8.271 1.00 67.00 200 TYR A C 1
ATOM 1575 O O . TYR A 1 200 ? 10.301 5.795 -8.168 1.00 67.00 200 TYR A O 1
ATOM 1583 N N . PRO A 1 201 ? 11.399 3.898 -8.660 1.00 65.88 201 PRO A N 1
ATOM 1584 C CA . PRO A 1 201 ? 12.662 4.596 -8.913 1.00 65.88 201 PRO A CA 1
ATOM 1585 C C . PRO A 1 201 ? 12.595 5.509 -10.139 1.00 65.88 201 PRO A C 1
ATOM 1587 O O . PRO A 1 201 ? 13.054 6.648 -10.082 1.00 65.88 201 PRO A O 1
ATOM 1590 N N . LEU A 1 202 ? 11.947 5.058 -11.222 1.00 64.75 202 LEU A N 1
ATOM 1591 C CA . LEU A 1 202 ? 11.748 5.878 -12.421 1.00 64.75 202 LEU A CA 1
ATOM 1592 C C . LEU A 1 202 ? 10.923 7.136 -12.121 1.00 64.75 202 LEU A C 1
ATOM 1594 O O . LEU A 1 202 ? 11.208 8.203 -12.662 1.00 64.75 202 LEU A O 1
ATOM 1598 N N . GLY A 1 203 ? 9.948 7.024 -11.222 1.00 65.44 203 GLY A N 1
ATOM 1599 C CA . GLY A 1 203 ? 9.147 8.134 -10.727 1.00 65.44 203 GLY A CA 1
ATOM 1600 C C . GLY A 1 203 ? 9.913 9.131 -9.854 1.00 65.44 203 GLY A C 1
ATOM 1601 O O . GLY A 1 203 ? 9.597 10.315 -9.867 1.00 65.44 203 GLY A O 1
ATOM 1602 N N . GLN A 1 204 ? 10.933 8.684 -9.116 1.00 65.44 204 GLN A N 1
ATOM 1603 C CA . GLN A 1 204 ? 11.699 9.516 -8.174 1.00 65.44 204 GLN A CA 1
ATOM 1604 C C . GLN A 1 204 ? 12.924 10.207 -8.786 1.00 65.44 204 GLN A C 1
ATOM 1606 O O . GLN A 1 204 ? 13.424 11.177 -8.211 1.00 65.44 204 GLN A O 1
ATOM 1611 N N . ALA A 1 205 ? 13.443 9.712 -9.909 1.00 64.25 205 ALA A N 1
ATOM 1612 C CA . ALA A 1 205 ? 14.657 10.258 -10.504 1.00 64.25 205 ALA A CA 1
ATOM 1613 C C . ALA A 1 205 ? 14.439 11.673 -11.094 1.00 64.25 205 ALA A C 1
ATOM 1615 O O . ALA A 1 205 ? 13.416 11.929 -11.732 1.00 64.25 205 ALA A O 1
ATOM 1616 N N . PRO A 1 206 ? 15.394 12.606 -10.903 1.00 58.81 206 PRO A N 1
ATOM 1617 C CA . PRO A 1 206 ? 15.306 13.949 -11.463 1.00 58.81 206 PRO A CA 1
ATOM 1618 C C . PRO A 1 206 ? 15.471 13.924 -12.992 1.00 58.81 206 PRO A C 1
ATOM 1620 O O . PRO A 1 206 ? 16.424 13.348 -13.530 1.00 58.81 206 PRO A O 1
ATOM 1623 N N . ARG A 1 207 ? 14.555 14.589 -13.704 1.00 58.50 207 ARG A N 1
ATOM 1624 C CA . ARG A 1 207 ? 14.636 14.775 -15.162 1.00 58.50 207 ARG A CA 1
ATOM 1625 C C . ARG A 1 207 ? 15.818 15.674 -15.556 1.00 58.50 207 ARG A C 1
ATOM 1627 O O . ARG A 1 207 ? 16.127 16.598 -14.804 1.00 58.50 207 ARG A O 1
ATOM 1634 N N . PRO A 1 208 ? 16.437 15.494 -16.746 1.00 47.25 208 PRO A N 1
ATOM 1635 C CA . PRO A 1 208 ? 16.150 14.517 -17.809 1.00 47.25 208 PRO A CA 1
ATOM 1636 C C . PRO A 1 208 ? 17.199 13.386 -17.950 1.00 47.25 208 PRO A C 1
ATOM 1638 O O . PRO A 1 208 ? 16.997 12.462 -18.732 1.00 47.25 208 PRO A O 1
ATOM 1641 N N . SER A 1 209 ? 18.309 13.428 -17.206 1.00 53.06 209 SER A N 1
ATOM 1642 C CA . SER A 1 209 ? 19.435 12.476 -17.293 1.00 53.06 209 SER A CA 1
ATOM 1643 C C . SER A 1 209 ? 19.506 11.469 -16.135 1.00 53.06 209 SER A C 1
ATOM 1645 O O . SER A 1 209 ? 20.270 10.506 -16.217 1.00 53.06 209 SER A O 1
ATOM 1647 N N . GLY A 1 210 ? 18.700 11.648 -15.080 1.00 55.31 210 GLY A N 1
ATOM 1648 C CA . GLY A 1 210 ? 18.742 10.825 -13.865 1.00 55.31 210 GLY A CA 1
ATOM 1649 C C . GLY A 1 210 ? 18.277 9.378 -14.045 1.00 55.31 210 GLY A C 1
ATOM 1650 O O . GLY A 1 210 ? 18.653 8.522 -13.258 1.00 55.31 210 GLY A O 1
ATOM 1651 N N . HIS A 1 211 ? 17.518 9.077 -15.103 1.00 64.12 211 HIS A N 1
ATOM 1652 C CA . HIS A 1 211 ? 16.886 7.765 -15.266 1.00 64.12 211 HIS A CA 1
ATOM 1653 C C . HIS A 1 211 ? 17.791 6.695 -15.895 1.00 64.12 211 HIS A C 1
ATOM 1655 O O . HIS A 1 211 ? 17.437 5.524 -15.861 1.00 64.12 211 HIS A O 1
ATOM 1661 N N . ILE A 1 212 ? 18.932 7.043 -16.507 1.00 67.38 212 ILE A N 1
ATOM 1662 C CA . ILE A 1 212 ? 19.710 6.071 -17.307 1.00 67.38 212 ILE A CA 1
ATOM 1663 C C . ILE A 1 212 ? 20.243 4.927 -16.438 1.00 67.38 212 ILE A C 1
ATOM 1665 O O . ILE A 1 212 ? 20.117 3.763 -16.817 1.00 67.38 212 ILE A O 1
ATOM 1669 N N . LEU A 1 213 ? 20.813 5.242 -15.273 1.00 65.38 213 LEU A N 1
ATOM 1670 C CA . LEU A 1 213 ? 21.321 4.226 -14.347 1.00 65.38 213 LEU A CA 1
ATOM 1671 C C . LEU A 1 213 ? 20.183 3.378 -13.775 1.00 65.38 213 LEU A C 1
ATOM 1673 O O . LEU A 1 213 ? 20.306 2.154 -13.727 1.00 65.38 213 LEU A O 1
ATOM 1677 N N . ASP A 1 214 ? 19.058 4.008 -13.432 1.00 65.31 214 ASP A N 1
ATOM 1678 C CA . ASP A 1 214 ? 17.876 3.300 -12.949 1.00 65.31 214 ASP A CA 1
ATOM 1679 C C . ASP A 1 214 ? 17.338 2.347 -14.011 1.00 65.31 214 ASP A C 1
ATOM 1681 O O . ASP A 1 214 ? 17.146 1.177 -13.710 1.00 65.31 214 ASP A O 1
ATOM 1685 N N . ILE A 1 215 ? 17.202 2.786 -15.265 1.00 67.94 215 ILE A N 1
ATOM 1686 C CA . ILE A 1 215 ? 16.739 1.971 -16.399 1.00 67.94 215 ILE A CA 1
ATOM 1687 C C . ILE A 1 215 ? 17.694 0.812 -16.696 1.00 67.94 215 ILE A C 1
ATOM 1689 O O . ILE A 1 215 ? 17.233 -0.287 -17.012 1.00 67.94 215 ILE A O 1
ATOM 1693 N N . LEU A 1 216 ? 19.011 1.021 -16.611 1.00 67.62 216 LEU A N 1
ATOM 1694 C CA . LEU A 1 216 ? 19.998 -0.044 -16.814 1.00 67.62 216 LEU A CA 1
ATOM 1695 C C . LEU A 1 216 ? 19.906 -1.103 -15.712 1.00 67.62 216 LEU A C 1
ATOM 1697 O O . LEU A 1 216 ? 19.811 -2.294 -16.020 1.00 67.62 216 LEU A O 1
ATOM 1701 N N . ASN A 1 217 ? 19.846 -0.674 -14.449 1.00 65.06 217 ASN A N 1
ATOM 1702 C CA . ASN A 1 217 ? 19.626 -1.562 -13.307 1.00 65.06 217 ASN A CA 1
ATOM 1703 C C . ASN A 1 217 ? 18.291 -2.307 -13.442 1.00 65.06 217 ASN A C 1
ATOM 1705 O O . ASN A 1 217 ? 18.212 -3.514 -13.200 1.00 65.06 217 ASN A O 1
ATOM 1709 N N . LEU A 1 218 ? 17.255 -1.614 -13.911 1.00 64.56 218 LEU A N 1
ATOM 1710 C CA . LEU A 1 218 ? 15.933 -2.165 -14.171 1.00 64.56 218 LEU A CA 1
ATOM 1711 C C . LEU A 1 218 ? 15.946 -3.264 -15.230 1.00 64.56 218 LEU A C 1
ATOM 1713 O O . LEU A 1 218 ? 15.416 -4.354 -15.027 1.00 64.56 218 LEU A O 1
ATOM 1717 N N . SER A 1 219 ? 16.575 -2.971 -16.364 1.00 67.19 219 SER A N 1
ATOM 1718 C CA . SER A 1 219 ? 16.645 -3.866 -17.517 1.00 67.19 219 SER A CA 1
ATOM 1719 C C . SER A 1 219 ? 17.437 -5.125 -17.166 1.00 67.19 219 SER A C 1
ATOM 1721 O O . SER A 1 219 ? 17.015 -6.233 -17.496 1.00 67.19 219 SER A O 1
ATOM 1723 N N . ALA A 1 220 ? 18.539 -4.973 -16.424 1.00 66.62 220 ALA A N 1
ATOM 1724 C CA . ALA A 1 220 ? 19.323 -6.093 -15.910 1.00 66.62 220 ALA A CA 1
ATOM 1725 C C . ALA A 1 220 ? 18.523 -6.943 -14.907 1.00 66.62 220 ALA A C 1
ATOM 1727 O O . ALA A 1 220 ? 18.613 -8.170 -14.922 1.00 66.62 220 ALA A O 1
ATOM 1728 N N . SER A 1 221 ? 17.690 -6.306 -14.078 1.00 64.25 221 SER A N 1
ATOM 1729 C CA . SER A 1 221 ? 16.813 -6.994 -13.123 1.00 64.25 221 SER A CA 1
ATOM 1730 C C . SER A 1 221 ? 15.749 -7.837 -13.811 1.00 64.25 221 SER A C 1
ATOM 1732 O O . SER A 1 221 ? 15.527 -8.977 -13.416 1.00 64.25 221 SER A O 1
ATOM 1734 N N . LEU A 1 222 ? 15.099 -7.286 -14.837 1.00 62.19 222 LEU A N 1
ATOM 1735 C CA . LEU A 1 222 ? 14.031 -7.953 -15.585 1.00 62.19 222 LEU A CA 1
ATOM 1736 C C . LEU A 1 222 ? 14.517 -9.201 -16.326 1.00 62.19 222 LEU A C 1
ATOM 1738 O O . LEU A 1 222 ? 13.756 -10.154 -16.484 1.00 62.19 222 LEU A O 1
ATOM 1742 N N . LEU A 1 223 ? 15.777 -9.195 -16.756 1.00 63.62 223 LEU A N 1
ATOM 1743 C CA . LEU A 1 223 ? 16.374 -10.262 -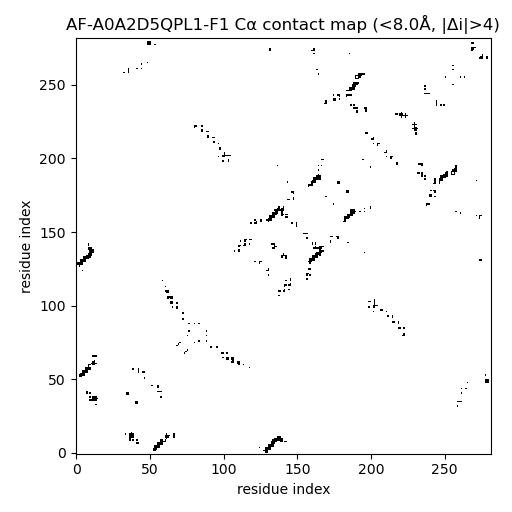17.556 1.00 63.62 223 LEU A CA 1
ATOM 1744 C C . LEU A 1 223 ? 17.191 -11.268 -16.760 1.00 63.62 223 LEU A C 1
ATOM 1746 O O . LEU A 1 223 ? 17.693 -12.238 -17.331 1.00 63.62 223 LEU A O 1
ATOM 1750 N N . ASN A 1 224 ? 17.309 -11.075 -15.447 1.00 62.06 224 ASN A N 1
ATOM 1751 C CA . ASN A 1 224 ? 17.976 -12.056 -14.617 1.00 62.06 224 ASN A CA 1
ATOM 1752 C C . ASN A 1 224 ? 17.152 -13.353 -14.575 1.00 62.06 224 ASN A C 1
ATOM 1754 O O . ASN A 1 224 ? 15.990 -13.366 -14.160 1.00 62.06 224 ASN A O 1
ATOM 1758 N N . GLN A 1 225 ? 17.768 -14.442 -15.035 1.00 55.97 225 GLN A N 1
ATOM 1759 C CA . GLN A 1 225 ? 17.154 -15.770 -15.081 1.00 55.97 225 GLN A CA 1
ATOM 1760 C C . GLN A 1 225 ? 17.055 -16.409 -13.693 1.00 55.97 225 GLN A C 1
ATOM 1762 O O . GLN A 1 225 ? 16.206 -17.269 -13.467 1.00 55.97 225 GLN A O 1
ATOM 1767 N N . ASP A 1 226 ? 17.892 -15.972 -12.752 1.00 58.34 226 ASP A N 1
ATOM 1768 C CA . ASP A 1 226 ? 17.795 -16.366 -11.355 1.00 58.34 226 ASP A CA 1
ATOM 1769 C C . ASP A 1 226 ? 16.746 -15.478 -10.674 1.00 58.34 226 ASP A C 1
ATOM 1771 O O . ASP A 1 226 ? 16.982 -14.297 -10.408 1.00 58.34 226 ASP A O 1
ATOM 1775 N N . GLU A 1 227 ? 15.564 -16.039 -10.395 1.00 53.47 227 GLU A N 1
ATOM 1776 C CA . GLU A 1 227 ? 14.469 -15.305 -9.746 1.00 53.47 227 GLU A CA 1
ATOM 1777 C C . GLU A 1 227 ? 14.856 -14.755 -8.365 1.00 53.47 227 GLU A C 1
ATOM 1779 O O . GLU A 1 227 ? 14.269 -13.770 -7.925 1.00 53.47 227 GLU A O 1
ATOM 1784 N N . ARG A 1 228 ? 15.892 -15.314 -7.721 1.00 49.34 228 ARG A N 1
ATOM 1785 C CA . ARG A 1 228 ? 16.447 -14.818 -6.451 1.00 49.34 228 ARG A CA 1
ATOM 1786 C C . ARG A 1 228 ? 17.409 -13.640 -6.642 1.00 49.34 228 ARG A C 1
ATOM 1788 O O . ARG A 1 228 ? 17.725 -12.960 -5.670 1.00 49.34 228 ARG A O 1
ATOM 1795 N N . LYS A 1 229 ? 17.890 -13.404 -7.871 1.00 46.94 229 LYS A N 1
ATOM 1796 C CA . LYS A 1 229 ? 18.832 -12.330 -8.244 1.00 46.94 229 LYS A CA 1
ATOM 1797 C C . LYS A 1 229 ? 18.250 -11.290 -9.207 1.00 46.94 229 LYS A C 1
ATOM 1799 O O . LYS A 1 229 ? 18.951 -10.323 -9.514 1.00 46.94 229 LYS A O 1
ATOM 1804 N N . LYS A 1 230 ? 17.002 -11.437 -9.684 1.00 53.50 230 LYS A N 1
ATOM 1805 C CA . LYS A 1 230 ? 16.228 -10.320 -10.267 1.00 53.50 230 LYS A CA 1
ATOM 1806 C C . LYS A 1 230 ? 16.322 -9.159 -9.283 1.00 53.50 230 LYS A C 1
ATOM 1808 O O . LYS A 1 230 ? 15.930 -9.321 -8.129 1.00 53.50 230 LYS A O 1
ATOM 1813 N N . ALA A 1 231 ? 16.989 -8.075 -9.683 1.00 42.75 231 ALA A N 1
ATOM 1814 C CA . ALA A 1 231 ? 17.734 -7.300 -8.708 1.00 42.75 231 ALA A CA 1
ATOM 1815 C C . ALA A 1 231 ? 16.889 -6.754 -7.554 1.00 42.75 231 ALA A C 1
ATOM 1817 O O . ALA A 1 231 ? 15.686 -6.461 -7.618 1.00 42.75 231 ALA A O 1
ATOM 1818 N N . VAL A 1 232 ? 17.635 -6.625 -6.470 1.00 40.34 232 VAL A N 1
ATOM 1819 C CA . VAL A 1 232 ? 17.337 -5.967 -5.215 1.00 40.34 232 VAL A CA 1
ATOM 1820 C C . VAL A 1 232 ? 17.247 -4.461 -5.484 1.00 40.34 232 VAL A C 1
ATOM 1822 O O . VAL A 1 232 ? 18.118 -3.688 -5.106 1.00 40.34 232 VAL A O 1
ATOM 1825 N N . GLY A 1 233 ? 16.210 -4.019 -6.195 1.00 35.56 233 GLY A N 1
ATOM 1826 C CA . GLY A 1 233 ? 15.731 -2.657 -5.999 1.00 35.56 233 GLY A CA 1
ATOM 1827 C C . GLY A 1 233 ? 15.263 -2.576 -4.551 1.00 35.56 233 GLY A C 1
ATOM 1828 O O . GLY A 1 233 ? 14.425 -3.386 -4.151 1.00 35.56 233 GLY A O 1
ATOM 1829 N N . TYR A 1 234 ? 15.831 -1.667 -3.755 1.00 37.03 234 TYR A N 1
ATOM 1830 C CA . TYR A 1 234 ? 15.372 -1.416 -2.392 1.00 37.03 234 TYR A CA 1
ATOM 1831 C C . TYR A 1 234 ? 13.953 -0.821 -2.440 1.00 37.03 234 TYR A C 1
ATOM 1833 O O . TYR A 1 234 ? 13.746 0.367 -2.240 1.00 37.03 234 TYR A O 1
ATOM 1841 N N . ILE A 1 235 ? 12.949 -1.677 -2.612 1.00 45.69 235 ILE A N 1
ATOM 1842 C CA . ILE A 1 235 ? 11.864 -1.682 -1.640 1.00 45.69 235 ILE A CA 1
ATOM 1843 C C . ILE A 1 235 ? 12.452 -2.497 -0.498 1.00 45.69 235 ILE A C 1
ATOM 1845 O O . ILE A 1 235 ? 12.221 -3.700 -0.366 1.00 45.69 235 ILE A O 1
ATOM 1849 N N . GLY A 1 236 ? 13.360 -1.887 0.262 1.00 41.00 236 GLY A N 1
ATOM 1850 C CA . GLY A 1 236 ? 13.650 -2.466 1.558 1.00 41.00 236 GLY A CA 1
ATOM 1851 C C . GLY A 1 236 ? 12.331 -2.533 2.333 1.00 41.00 236 GLY A C 1
ATOM 1852 O O . GLY A 1 236 ? 11.367 -1.848 1.957 1.00 41.00 236 GLY A O 1
ATOM 1853 N N . PRO A 1 237 ? 12.291 -3.198 3.500 1.00 43.25 237 PRO A N 1
ATOM 1854 C CA . PRO A 1 237 ? 11.467 -2.589 4.538 1.00 43.25 237 PRO A CA 1
ATOM 1855 C C . PRO A 1 237 ? 11.804 -1.087 4.488 1.00 43.25 237 PRO A C 1
ATOM 1857 O O . PRO A 1 237 ? 12.985 -0.772 4.250 1.00 43.25 237 PRO A O 1
ATOM 1860 N N . PRO A 1 238 ? 10.852 -0.147 4.641 1.00 46.88 238 PRO A N 1
ATOM 1861 C CA . PRO A 1 238 ? 11.283 1.212 4.940 1.00 46.88 238 PRO A CA 1
ATOM 1862 C C . PRO A 1 238 ? 12.399 1.065 5.969 1.00 46.88 238 PRO A C 1
ATOM 1864 O O . PRO A 1 238 ? 12.286 0.196 6.840 1.00 46.88 238 PRO A O 1
ATOM 1867 N N . HIS A 1 239 ? 13.545 1.731 5.780 1.00 48.25 239 HIS A N 1
ATOM 1868 C CA . HIS A 1 239 ? 14.585 1.768 6.805 1.00 48.25 239 HIS A CA 1
ATOM 1869 C C . HIS A 1 239 ? 13.969 2.524 7.974 1.00 48.25 239 HIS A C 1
ATOM 1871 O O . HIS A 1 239 ? 14.124 3.723 8.177 1.00 48.25 239 HIS A O 1
ATOM 1877 N N . SER A 1 240 ? 13.112 1.779 8.634 1.00 58.12 240 SER A N 1
ATOM 1878 C CA . SER A 1 240 ? 12.151 2.152 9.602 1.00 58.12 240 SER A CA 1
ATOM 1879 C C . SER A 1 240 ? 12.873 1.895 10.888 1.00 58.12 240 SER A C 1
ATOM 1881 O O . SER A 1 240 ? 13.731 1.006 11.001 1.00 58.12 240 SER A O 1
ATOM 1883 N N . THR A 1 241 ? 12.522 2.683 11.874 1.00 60.16 241 THR A N 1
ATOM 1884 C CA . THR A 1 241 ? 12.937 2.416 13.235 1.00 60.16 241 THR A CA 1
ATOM 1885 C C . THR A 1 241 ? 12.782 0.914 13.555 1.00 60.16 241 THR A C 1
ATOM 1887 O O . THR A 1 241 ? 11.883 0.246 13.018 1.00 60.16 241 THR A O 1
ATOM 1890 N N . PRO A 1 242 ? 13.655 0.339 14.404 1.00 74.56 242 PRO A N 1
ATOM 1891 C CA . PRO A 1 242 ? 13.580 -1.073 14.782 1.00 74.56 242 PRO A CA 1
ATOM 1892 C C . PRO A 1 242 ? 12.169 -1.517 15.192 1.00 74.56 242 PRO A C 1
ATOM 1894 O O . PRO A 1 242 ? 11.774 -2.641 14.897 1.00 74.56 242 PRO A O 1
ATOM 1897 N N . ALA A 1 243 ? 11.397 -0.605 15.792 1.00 76.19 243 ALA A N 1
ATOM 1898 C CA . ALA A 1 243 ? 9.997 -0.790 16.141 1.00 76.19 243 ALA A CA 1
ATOM 1899 C C . ALA A 1 243 ? 9.120 -1.140 14.925 1.00 76.19 243 ALA A C 1
ATOM 1901 O O . ALA A 1 243 ? 8.556 -2.224 14.893 1.00 76.19 243 ALA A O 1
ATOM 1902 N N . VAL A 1 244 ? 9.051 -0.305 13.883 1.00 78.00 244 VAL A N 1
ATOM 1903 C CA . VAL A 1 244 ? 8.231 -0.588 12.682 1.00 78.00 244 VAL A CA 1
ATOM 1904 C C . VAL A 1 244 ? 8.720 -1.846 11.949 1.00 78.00 244 VAL A C 1
ATOM 1906 O O . VAL A 1 244 ? 7.917 -2.632 11.444 1.00 78.00 244 VAL A O 1
ATOM 1909 N N . LYS A 1 245 ? 10.033 -2.115 11.964 1.00 78.50 245 LYS A N 1
ATOM 1910 C CA . LYS A 1 245 ? 10.603 -3.325 11.349 1.00 78.50 245 LYS A CA 1
ATOM 1911 C C . LYS A 1 245 ? 10.091 -4.609 12.014 1.00 78.50 245 LYS A C 1
ATOM 1913 O O . LYS A 1 245 ? 9.860 -5.593 11.323 1.00 78.50 245 LYS A O 1
ATOM 1918 N N . GLN A 1 246 ? 9.871 -4.603 13.330 1.00 82.19 246 GLN A N 1
ATOM 1919 C CA . GLN A 1 246 ? 9.292 -5.743 14.058 1.00 82.19 246 GLN A CA 1
ATOM 1920 C C . GLN A 1 246 ? 7.817 -6.009 13.713 1.00 82.19 246 GLN A C 1
ATOM 1922 O O . GLN A 1 246 ? 7.321 -7.103 13.986 1.00 82.19 246 GLN A O 1
ATOM 1927 N N . PHE A 1 247 ? 7.123 -5.022 13.142 1.00 83.38 247 PHE A N 1
ATOM 1928 C CA . PHE A 1 247 ? 5.746 -5.127 12.643 1.00 83.38 247 PHE A CA 1
ATOM 1929 C C . PHE A 1 247 ? 5.701 -5.317 11.117 1.00 83.38 247 PHE A C 1
ATOM 1931 O O . PHE A 1 247 ? 4.627 -5.361 10.523 1.00 83.38 247 PHE A O 1
ATOM 1938 N N . SER A 1 248 ? 6.862 -5.429 10.466 1.00 82.50 248 SER A N 1
ATOM 1939 C CA . SER A 1 248 ? 6.949 -5.633 9.026 1.00 82.50 248 SER A CA 1
ATOM 1940 C C . SER A 1 248 ? 7.035 -7.121 8.678 1.00 82.50 248 SER A C 1
ATOM 1942 O O . SER A 1 248 ? 7.736 -7.890 9.337 1.00 82.50 248 SER A O 1
ATOM 1944 N N . HIS A 1 249 ? 6.356 -7.515 7.606 1.00 84.12 249 HIS A N 1
ATOM 1945 C CA . HIS A 1 249 ? 6.292 -8.876 7.092 1.00 84.12 249 HIS A CA 1
ATOM 1946 C C . HIS A 1 249 ? 7.037 -8.958 5.757 1.00 84.12 249 HIS A C 1
ATOM 1948 O O . HIS A 1 249 ? 6.599 -8.387 4.758 1.00 84.12 249 HIS A O 1
ATOM 1954 N N . ASP A 1 250 ? 8.160 -9.679 5.750 1.00 82.69 250 ASP A N 1
ATOM 1955 C CA . ASP A 1 250 ? 8.883 -10.007 4.523 1.00 82.69 250 ASP A CA 1
ATOM 1956 C C . ASP A 1 250 ? 8.251 -11.239 3.861 1.00 82.69 250 ASP A C 1
ATOM 1958 O O . ASP A 1 250 ? 8.313 -12.352 4.388 1.00 82.69 250 ASP A O 1
ATOM 1962 N N . LEU A 1 251 ? 7.634 -11.020 2.703 1.00 80.69 251 LEU A N 1
ATOM 1963 C CA . LEU A 1 251 ? 6.952 -12.029 1.895 1.00 80.69 251 LEU A CA 1
ATOM 1964 C C . LEU A 1 251 ? 7.808 -12.525 0.719 1.00 80.69 251 LEU A C 1
ATOM 1966 O O . LEU A 1 251 ? 7.294 -13.065 -0.268 1.00 80.69 251 LEU A O 1
ATOM 1970 N N . SER A 1 252 ? 9.116 -12.274 0.754 1.00 76.94 252 SER A N 1
ATOM 1971 C CA . SER A 1 252 ? 10.013 -12.582 -0.365 1.00 76.94 252 SER A CA 1
ATOM 1972 C C . SER A 1 252 ? 10.178 -14.079 -0.587 1.00 76.94 252 SER A C 1
ATOM 1974 O O . SER A 1 252 ? 10.268 -14.517 -1.730 1.00 76.94 252 SER A O 1
ATOM 1976 N N . LEU A 1 253 ? 10.157 -14.877 0.485 1.00 75.12 253 LEU A N 1
ATOM 1977 C CA . LEU A 1 253 ? 10.250 -16.338 0.389 1.00 75.12 253 LEU A CA 1
ATOM 1978 C C . LEU A 1 253 ? 9.018 -16.961 -0.282 1.00 75.12 253 LEU A C 1
ATOM 19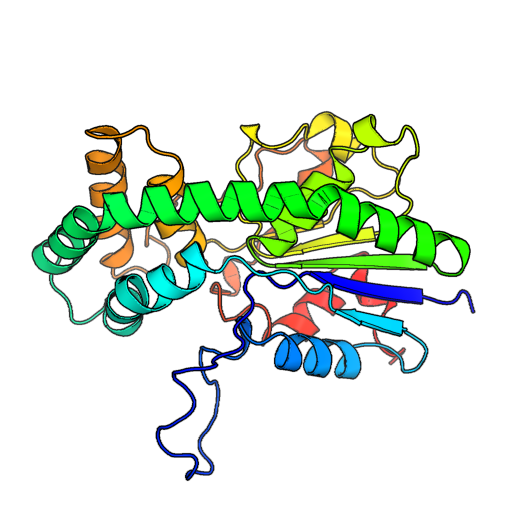80 O O . LEU A 1 253 ? 9.132 -18.009 -0.909 1.00 75.12 253 LEU A O 1
ATOM 1984 N N . GLN A 1 254 ? 7.858 -16.309 -0.182 1.00 75.69 254 GLN A N 1
ATOM 1985 C CA . GLN A 1 254 ? 6.607 -16.732 -0.815 1.00 75.69 254 GLN A CA 1
ATOM 1986 C C . GLN A 1 254 ? 6.453 -16.192 -2.246 1.00 75.69 254 GLN A C 1
ATOM 1988 O O . GLN A 1 254 ? 5.440 -16.464 -2.884 1.00 75.69 254 GLN A O 1
ATOM 1993 N N . ALA A 1 255 ? 7.425 -15.419 -2.747 1.00 70.88 255 ALA A N 1
ATOM 1994 C CA . ALA A 1 25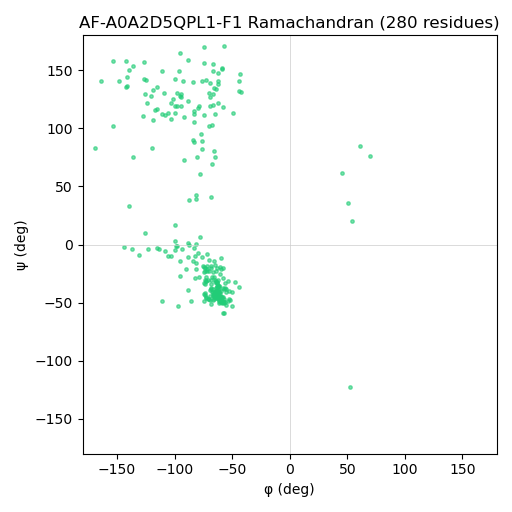5 ? 7.421 -14.832 -4.088 1.00 70.88 255 ALA A CA 1
ATOM 1995 C C . ALA A 1 255 ? 6.121 -14.072 -4.444 1.00 70.88 255 ALA A C 1
ATOM 1997 O O . ALA A 1 255 ? 5.674 -14.080 -5.593 1.00 70.88 255 ALA A O 1
ATOM 1998 N N . VAL A 1 256 ? 5.509 -13.398 -3.460 1.00 71.19 256 VAL A N 1
ATOM 1999 C CA . VAL A 1 256 ? 4.271 -12.626 -3.660 1.00 71.19 256 VAL A CA 1
ATOM 2000 C C . VAL A 1 256 ? 4.556 -11.413 -4.549 1.00 71.19 256 VAL A C 1
ATOM 2002 O O . VAL A 1 256 ? 5.115 -10.413 -4.108 1.00 71.19 256 VAL A O 1
ATOM 2005 N N . SER A 1 257 ? 4.173 -11.498 -5.820 1.00 70.06 257 SER A N 1
ATOM 2006 C CA . SER A 1 257 ? 4.245 -10.371 -6.754 1.00 70.06 257 SER A CA 1
ATOM 2007 C C . SER A 1 257 ? 3.151 -9.328 -6.484 1.00 70.06 257 SER A C 1
ATOM 2009 O O . SER A 1 257 ? 2.208 -9.574 -5.731 1.00 70.06 257 SER A O 1
ATOM 2011 N N . HIS A 1 258 ? 3.243 -8.164 -7.134 1.00 68.50 258 HIS A N 1
ATOM 2012 C CA . HIS A 1 258 ? 2.305 -7.048 -6.951 1.00 68.50 258 HIS A CA 1
ATOM 2013 C C . HIS A 1 258 ? 0.824 -7.451 -7.069 1.00 68.50 258 HIS A C 1
ATOM 2015 O O . HIS A 1 258 ? -0.010 -7.029 -6.270 1.00 68.50 258 HIS A O 1
ATOM 2021 N N . LEU A 1 259 ? 0.520 -8.316 -8.045 1.00 67.38 259 LEU A N 1
ATOM 2022 C CA . LEU A 1 259 ? -0.823 -8.832 -8.334 1.00 67.38 259 LEU A CA 1
ATOM 2023 C C . LEU A 1 259 ? -1.168 -10.107 -7.538 1.00 67.38 259 LEU A C 1
ATOM 2025 O O . LEU A 1 259 ? -2.242 -10.672 -7.706 1.00 67.38 259 LEU A O 1
ATOM 2029 N N . ALA A 1 260 ? -0.277 -10.591 -6.672 1.00 71.69 260 ALA A N 1
ATOM 2030 C CA . ALA A 1 260 ? -0.495 -11.796 -5.871 1.00 71.69 260 ALA A CA 1
ATOM 2031 C C . ALA A 1 260 ? -0.938 -11.498 -4.427 1.00 71.69 260 ALA A C 1
ATOM 2033 O O . ALA A 1 260 ? -1.276 -12.427 -3.697 1.00 71.69 260 ALA A O 1
ATOM 2034 N N . TYR A 1 261 ? -0.995 -10.226 -4.013 1.00 80.62 261 TYR A N 1
ATOM 2035 C CA . TYR A 1 261 ? -1.421 -9.850 -2.658 1.00 80.62 261 TYR A CA 1
ATOM 2036 C C . TYR A 1 261 ? -2.877 -10.216 -2.360 1.00 80.62 261 TYR A C 1
ATOM 2038 O O . TYR A 1 261 ? -3.167 -10.698 -1.269 1.00 80.62 261 TYR A O 1
ATOM 2046 N N . LEU A 1 262 ? -3.783 -10.037 -3.326 1.00 80.12 262 LEU A N 1
ATOM 2047 C CA . LEU A 1 262 ? -5.193 -10.380 -3.144 1.00 80.12 262 LEU A CA 1
ATOM 2048 C C . LEU A 1 262 ? -5.413 -11.908 -3.072 1.00 80.12 262 LEU A C 1
ATOM 2050 O O . LEU A 1 262 ? -6.029 -12.356 -2.106 1.00 80.12 262 LEU A O 1
ATOM 2054 N N . PRO A 1 263 ? -4.840 -12.739 -3.971 1.00 81.19 263 PRO A N 1
ATOM 2055 C CA . PRO A 1 263 ? -4.826 -14.196 -3.790 1.00 81.19 263 PRO A CA 1
ATOM 2056 C C . PRO A 1 263 ? -4.189 -14.667 -2.472 1.00 81.19 263 PRO A C 1
ATOM 2058 O O . PRO A 1 263 ? -4.624 -15.660 -1.894 1.00 81.19 263 PRO A O 1
ATOM 2061 N N . ALA A 1 264 ? -3.174 -13.959 -1.970 1.00 83.56 264 ALA A N 1
ATOM 2062 C CA . ALA A 1 264 ? -2.513 -14.274 -0.705 1.00 83.56 264 ALA A CA 1
ATOM 2063 C C . ALA A 1 264 ? -3.238 -13.717 0.539 1.00 83.56 264 ALA A C 1
ATOM 2065 O O . ALA A 1 264 ? -2.801 -13.990 1.661 1.00 83.56 264 ALA A O 1
ATOM 2066 N N . ALA A 1 265 ? -4.335 -12.963 0.382 1.00 87.62 265 ALA A N 1
ATOM 2067 C CA . ALA A 1 265 ? -4.956 -12.190 1.460 1.00 87.62 265 ALA A CA 1
ATOM 2068 C C . ALA A 1 265 ? -5.325 -13.038 2.686 1.00 87.62 265 ALA A C 1
ATOM 2070 O O . ALA A 1 265 ? -5.050 -12.628 3.809 1.00 87.62 265 ALA A O 1
ATOM 2071 N N . GLY A 1 266 ? -5.857 -14.251 2.498 1.00 89.81 266 GLY A N 1
ATOM 2072 C CA . GLY A 1 266 ? -6.201 -15.131 3.621 1.00 89.81 266 GLY A CA 1
ATOM 2073 C C . GLY A 1 266 ? -4.992 -15.530 4.477 1.00 89.81 266 GLY A C 1
ATOM 2074 O O . GLY A 1 266 ? -5.071 -15.540 5.705 1.00 89.81 266 GLY A O 1
ATOM 2075 N N . HIS A 1 267 ? -3.845 -15.802 3.849 1.00 89.12 267 HIS A N 1
ATOM 2076 C CA . HIS A 1 267 ? -2.591 -16.036 4.569 1.00 89.12 267 HIS A CA 1
ATOM 2077 C C . HIS A 1 267 ? -2.115 -14.757 5.271 1.00 89.12 267 HIS A C 1
ATOM 2079 O O . HIS A 1 267 ? -1.740 -14.802 6.443 1.00 89.12 267 HIS A O 1
ATOM 2085 N N . LEU A 1 268 ? -2.173 -13.612 4.582 1.00 89.75 268 LEU A N 1
ATOM 2086 C CA . LEU A 1 268 ? -1.749 -12.324 5.134 1.00 89.75 268 LEU A CA 1
ATOM 2087 C C . LEU A 1 268 ? -2.565 -11.930 6.365 1.00 89.75 268 LEU A C 1
ATOM 2089 O O . LEU A 1 268 ? -1.973 -11.550 7.373 1.00 89.75 268 LEU A O 1
ATOM 2093 N N . PHE A 1 269 ? -3.884 -12.123 6.334 1.00 93.00 269 PHE A N 1
ATOM 2094 C CA . PHE A 1 269 ? -4.761 -11.905 7.483 1.00 93.00 269 PHE A CA 1
ATOM 2095 C C . PHE A 1 269 ? -4.343 -12.761 8.676 1.00 93.00 269 PHE A C 1
ATOM 2097 O O . PHE A 1 269 ? -4.160 -12.230 9.765 1.00 93.00 269 PHE A O 1
ATOM 2104 N N . ARG A 1 270 ? -4.115 -14.065 8.473 1.00 91.56 270 ARG A N 1
ATOM 2105 C CA . ARG A 1 270 ? -3.691 -14.979 9.551 1.00 91.56 270 ARG A CA 1
ATOM 2106 C C . ARG A 1 270 ? -2.331 -14.604 10.140 1.00 91.56 270 ARG A C 1
ATOM 2108 O O . ARG A 1 270 ? -2.113 -14.785 11.334 1.00 91.56 270 ARG A O 1
ATOM 2115 N N . SER A 1 271 ? -1.419 -14.110 9.304 1.00 87.88 271 SER A N 1
ATOM 2116 C CA . SER A 1 271 ? -0.069 -13.717 9.722 1.00 87.88 271 SER A CA 1
ATOM 2117 C C . SER A 1 271 ? 0.009 -12.323 10.355 1.00 87.88 271 SER A C 1
ATOM 2119 O O . SER A 1 271 ? 0.959 -12.040 11.085 1.00 87.88 271 SER A O 1
ATOM 2121 N N . SER A 1 272 ? -0.976 -11.465 10.086 1.00 90.69 272 SER A N 1
ATOM 2122 C CA . SER A 1 272 ? -1.061 -10.100 10.607 1.00 90.69 272 SER A CA 1
ATOM 2123 C C . SER A 1 272 ? -1.414 -10.114 12.093 1.00 90.69 272 SER A C 1
ATOM 2125 O O . SER A 1 272 ? -2.242 -10.905 12.545 1.00 90.69 272 SER A O 1
ATOM 2127 N N . ARG A 1 273 ? -0.817 -9.220 12.885 1.00 90.75 273 ARG A N 1
ATOM 2128 C CA . ARG A 1 273 ? -1.178 -9.037 14.299 1.00 90.75 273 ARG A CA 1
ATOM 2129 C C . ARG A 1 273 ? -2.507 -8.306 14.445 1.00 90.75 273 ARG A C 1
ATOM 2131 O O . ARG A 1 273 ? -3.137 -8.474 15.483 1.00 90.75 273 ARG A O 1
ATOM 2138 N N . TYR A 1 274 ? -2.914 -7.525 13.446 1.00 92.94 274 TYR A N 1
ATOM 2139 C CA . TYR A 1 274 ? -4.168 -6.772 13.451 1.00 92.94 274 TYR A CA 1
ATOM 2140 C C . TYR A 1 274 ? -5.301 -7.486 12.717 1.00 92.94 274 TYR A C 1
ATOM 2142 O O . TYR A 1 274 ? -6.374 -7.677 13.282 1.00 92.94 274 TYR A O 1
ATOM 2150 N N . LEU A 1 275 ? -5.085 -7.889 11.467 1.00 93.81 275 LEU A N 1
ATOM 2151 C CA . LEU A 1 275 ? -6.152 -8.390 10.599 1.00 93.81 275 LEU A CA 1
ATOM 2152 C C . LEU A 1 275 ? -6.647 -9.783 11.002 1.00 93.81 275 LEU A C 1
ATOM 2154 O O . LEU A 1 275 ? -7.793 -10.117 10.715 1.00 93.81 275 LEU A O 1
ATOM 2158 N N . LYS A 1 276 ? -5.839 -10.579 11.716 1.00 93.56 276 LYS A N 1
ATOM 2159 C CA . LYS A 1 276 ? -6.272 -11.884 12.240 1.00 93.56 276 LYS A CA 1
ATOM 2160 C C . LYS A 1 276 ? -7.493 -11.777 13.156 1.00 93.56 276 LYS A C 1
ATOM 2162 O O . LYS A 1 276 ? -8.293 -12.701 13.193 1.00 93.56 276 LYS A O 1
ATOM 2167 N N . ASP A 1 277 ? -7.658 -10.644 13.845 1.00 91.19 277 ASP A N 1
ATOM 2168 C CA . ASP A 1 277 ? -8.784 -10.389 14.751 1.00 91.19 277 ASP A CA 1
ATOM 2169 C C . ASP A 1 277 ? -10.107 -10.173 13.997 1.00 91.19 277 ASP A C 1
ATOM 2171 O O . ASP A 1 277 ? -11.154 -10.003 14.629 1.00 91.19 277 ASP A O 1
ATOM 2175 N N . LEU A 1 278 ? -10.056 -10.081 12.666 1.00 93.75 278 LEU A N 1
ATOM 2176 C CA . LEU A 1 278 ? -11.219 -9.952 11.794 1.00 93.75 278 LEU A CA 1
ATOM 2177 C C . LEU A 1 278 ? -11.675 -11.303 11.239 1.00 93.75 278 LEU A C 1
ATOM 2179 O O . LEU A 1 278 ? -12.778 -11.370 10.708 1.00 93.75 278 LEU A O 1
ATOM 2183 N N . LEU A 1 279 ? -10.849 -12.350 11.340 1.00 93.12 279 LEU A N 1
ATOM 2184 C CA . LEU A 1 279 ? -11.158 -13.672 10.803 1.00 93.12 279 LEU A CA 1
ATOM 2185 C C . LEU A 1 279 ? -12.177 -14.412 11.685 1.00 93.12 279 LEU A C 1
ATOM 2187 O O . LEU A 1 279 ? -12.014 -14.394 12.906 1.00 93.12 279 LEU A O 1
ATOM 2191 N N . PRO A 1 280 ? -13.138 -15.154 11.094 1.00 87.38 280 PRO A N 1
ATOM 2192 C CA . PRO A 1 280 ? -14.012 -16.077 11.809 1.00 87.38 280 PRO A CA 1
ATOM 2193 C C . PRO A 1 280 ? -13.256 -16.925 12.830 1.00 87.38 280 PRO A C 1
ATOM 2195 O O . PRO A 1 280 ? -12.209 -17.496 12.522 1.00 87.38 280 PRO A O 1
ATOM 2198 N N . SER A 1 281 ? -13.792 -17.009 14.050 1.00 78.69 281 SER A N 1
ATOM 2199 C CA . SER A 1 281 ? -13.268 -17.914 15.068 1.00 78.69 281 SER A CA 1
ATOM 2200 C C . SER A 1 281 ? -13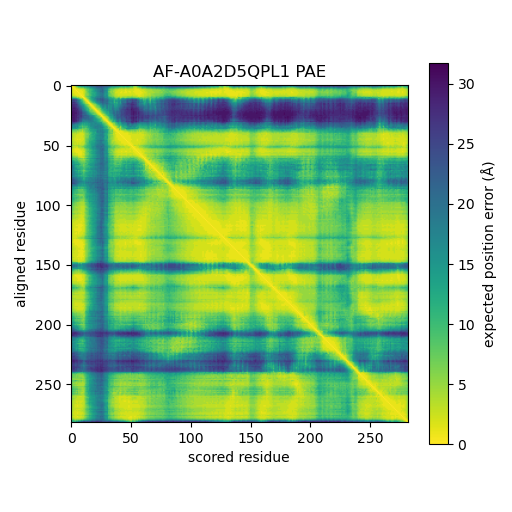.477 -19.341 14.568 1.00 78.69 281 SER A C 1
ATOM 2202 O O . SER A 1 281 ? -14.618 -19.761 14.390 1.00 78.69 281 SER A O 1
ATOM 2204 N N . SER A 1 282 ? -12.379 -20.031 14.265 1.00 58.34 282 SER A N 1
ATOM 2205 C CA . SER A 1 282 ? -12.363 -21.456 13.924 1.00 58.34 282 SER A CA 1
ATOM 2206 C C . SER A 1 282 ? -12.785 -22.322 15.100 1.00 58.34 282 SER A C 1
ATOM 2208 O O . SER A 1 282 ? -12.303 -22.005 16.214 1.00 58.34 282 SER A O 1
#

Sequence (282 aa):
MSRKTLIIVPGFLTEPHSLARQEQDSAMSCLDPSAVLDRRAWLVVMNQLCHEDIEVINFPWASQSLIELLWSTLGPILGRSRQLSFEFIKSQLLKSAGGIHDAWTQAHQECDAQVPHLHRLIVEKSSVSDVYVLGHSLGARLALKTLNDQAVTSKPLNCRLSAWAPAISQKDLDWSFLAQQRFIPEIAYSQADLVLKLIYPLGQAPRPSGHILDILNLSASLLNQDERKKAVGYIGPPHSTPAVKQFSHDLSLQAVSHLAYLPAAGHLFRSSRYLKDLLPSS

Mean predicted aligned error: 9.91 Å

Radius of gyration: 18.82 Å; Cα contacts (8 Å, |Δi|>4): 451; chains: 1; bounding box: 42×40×48 Å

Nearest PDB structures (foldseek):
  9cgl-assembly1_B  TM=4.320E-01  e=2.208E-02  Streptomyces venezuelae
  9cbd-assembly1_A  TM=3.910E-01  e=1.505E-02  Streptomyces venezuelae
  1mna-assembly1_A  TM=4.389E-01  e=5.301E-02  Streptomyces venezuelae
  2h7x-assembly1_B  TM=3.993E-01  e=3.817E-02  Streptomyces venezuelae
  1mnq-assembly1_A  TM=4.411E-01  e=1.273E-01  Streptomyces venezuelae

Secondary structure (DSSP, 8-state):
---EEEEEE-S-----TTT--S----S--TT-TTGGG-HHHHHHHHHHHS-TTEEEEE-----HHHHHHIIIIIHHHHHHGGGS-HHHHHHHHHHHHHHHHHHHHHHHHHHHHTHHHHHHHHHHHHTTSEEEEEEEHHHHHHHHHHHH-GGGTT----EEEEEES----GGGS-HHHHHTSSSPPEEEE-TT-HHHHHHHHHHHSPTTTTHHHHHHHHHHHHH-SSTTTS------S-S--HHHHHTEEE-TTTT--GGGTTTTHHHHHHH-TTGGGGS---

Foldseek 3Di:
DFQEEEEEQQAAADPPPDPPPDDDDDPPPPDDLCLSRHQVSVQVLLCVFFDPRYHYHYDDAHQPLQVVLCVPQVVVCQVCLQPDDLVRLLVSCLVCLVSLQVSLVSLLVSLQVCLVVVLVVQVVQVVRGAYEYEYAESSLVSVQVNQQVCVVPVDHRRHAAEREQYLDALVSGDLVSLLPHPHRYAYEYAPLALVSLLRSCSNPADPDPRCNVSSSLSSCLSHDPPSVPSPCSPPPVRVHPPRNVVRYHYCHVVSQYSSNCSVCVSVVLCVHPPSVVRGPDD